Protein AF-A0A626U446-F1 (afdb_monomer_lite)

Organism: NCBI:txid46626

InterPro domains:
  IPR001829 Pili assembly chaperone, bacterial [PR00969] (116-125)
  IPR001829 Pili assembly chaperone, bacterial [PR00969] (162-183)
  IPR001829 Pili assembly chaperone, bacterial [PR00969] (190-207)
  IPR001829 Pili assembly chaperone, bacterial [PR00969] (212-227)
  IPR001829 Pili assembly chaperone, bacterial [PR00969] (248-260)
  IPR004356 Adhesin operon regulatory protein [PF03333] (14-60)
  IPR008962 PapD-like superfamily [SSF49354] (110-230)
  IPR013783 Immunoglobulin-like fold [G3DSA:2.60.40.10] (117-228)
  IPR013783 Immunoglobulin-like fold [G3DSA:2.60.40.10] (232-260)
  IPR016147 Pili assembly chaperone, N-terminal [PF00345] (116-230)
  IPR018046 Pili assembly chaperone, conserved site [PS00635] (189-206)
  IPR050643 Periplasmic Pilus Chaperone [PTHR30251] (91-259)
  IPR053721 Fimbrial Adhesin Regulatory Protein [G3DSA:1.10.10.2690] (3-98)

Foldseek 3Di:
DDDDDDDDDDDDDDDPDDAAFQQDAPVRLVVVVVPDPDDDPVVSVQVCCGRNVVDDSVPPPVVVVVVVVVVVVVVVVVVVVVVVVVVVVCVVDPVSVVVVVVVVVVVPPDDPPDQKDKPDQAAEDEQVDQKDKTKIWGQAQQWKKKKAKAKAADPDPDRPGQKGKPPRIGIAGHRGMDMIIIGGPDDPDDQQAKGKIWIKMKIHTDDDDDDDDDDIDIRIGIYMYHHNVRVPPPPPLVVVWDWDQDPVRDIDTHSPGRYD

pLDDT: mean 78.88, std 18.91, range [25.91, 97.94]

Radius of gyration: 47.3 Å; chains: 1; bounding box: 118×61×112 Å

Sequence (260 aa):
MKLNKKSFSGVRIVRAGELEPGAVSEEQFWLLVDISPIHSEKIILALKDYFVSGYLRRNCRRRRNYRKLRANKHNRTMMTMKQTQKMRSFFRNRVTKALGMTLALMMASQSVLASLAADQTRYIFRGDKDALTITVTNNDKERTFGGQAWVDNIVEKDTRPTFVVTPSFFKVKPQGQQTLRIIMASDHLPKDKESVYWLNLQDIPPALKGSGIAIALRTKLKLFYRPEALLKDRKGAEEGISLQVRPDGRTMLVNTTPYT

Secondary structure (DSSP, 8-state):
---------------TT-PPTT-S-HHHHHHHHHHSS---HHHHHHHHHHHTT---TTSGGGTHHHHHHHHHHHHHHHHHHHHHHHHHHHTT-HHHHHHHHHHHHHHT-PPP--SEEES-SEEEEETT-SEEEEEEEE--SS--EEEEEEEE-SS----S-SEEEESSEEEE-TT-EEEEEEEE------SSS-EEEEEEEEEEPPPPSSS------EEEEEEEEE-GGGSSS-TTGGGG-EEEE-TTS-EEEE--SS--

Structure (mmCIF, N/CA/C/O backbone):
data_AF-A0A626U446-F1
#
_entry.id   AF-A0A626U446-F1
#
loop_
_atom_site.group_PDB
_atom_site.id
_atom_site.type_symbol
_atom_site.label_atom_id
_atom_site.label_alt_id
_atom_site.label_comp_id
_atom_site.label_asym_id
_atom_site.label_entity_id
_atom_site.label_seq_id
_atom_site.pdbx_PDB_ins_code
_atom_site.Cartn_x
_atom_site.Cartn_y
_atom_site.Cartn_z
_atom_site.occupancy
_atom_site.B_iso_or_equiv
_atom_site.auth_seq_id
_atom_site.auth_comp_id
_atom_site.auth_asym_id
_atom_site.auth_atom_id
_atom_site.pdbx_PDB_model_num
ATOM 1 N N . MET A 1 1 ? 97.002 46.132 85.547 1.00 29.45 1 MET A N 1
ATOM 2 C CA . MET A 1 1 ? 96.009 47.102 85.036 1.00 29.45 1 MET A CA 1
ATOM 3 C C . MET A 1 1 ? 95.573 46.638 83.660 1.00 29.45 1 MET A C 1
ATOM 5 O O . MET A 1 1 ? 96.460 46.354 82.881 1.00 29.45 1 MET A O 1
ATOM 9 N N . LYS A 1 2 ? 94.259 46.515 83.433 1.00 43.34 2 LYS A N 1
ATOM 10 C CA . LYS A 1 2 ? 93.534 46.546 82.145 1.00 43.34 2 LYS A CA 1
ATOM 11 C C . LYS A 1 2 ? 94.146 45.888 80.885 1.00 43.34 2 LYS A C 1
ATOM 13 O O . LYS A 1 2 ? 95.273 46.132 80.495 1.00 43.34 2 LYS A O 1
ATOM 18 N N . LEU A 1 3 ? 93.227 45.260 80.149 1.00 31.31 3 LEU A N 1
ATOM 19 C CA . LEU A 1 3 ? 93.282 44.843 78.744 1.00 31.31 3 LEU A CA 1
ATOM 20 C C . LEU A 1 3 ? 94.057 43.566 78.368 1.00 31.31 3 LEU A C 1
ATOM 22 O O . LEU A 1 3 ? 95.221 43.364 78.684 1.00 31.31 3 LEU A O 1
ATOM 26 N N . ASN A 1 4 ? 93.338 42.834 77.508 1.00 32.88 4 ASN A N 1
ATOM 27 C CA . ASN A 1 4 ? 93.758 41.965 76.414 1.00 32.88 4 ASN A CA 1
ATOM 28 C C . ASN A 1 4 ? 94.169 40.521 76.737 1.00 32.88 4 ASN A C 1
ATOM 30 O O . ASN A 1 4 ? 95.161 40.274 77.411 1.00 32.88 4 ASN A O 1
ATOM 34 N N . LYS A 1 5 ? 93.436 39.580 76.127 1.00 33.47 5 LYS A N 1
ATOM 35 C CA . LYS A 1 5 ? 93.986 38.407 75.431 1.00 33.47 5 LYS A CA 1
ATOM 36 C C . LYS A 1 5 ? 92.907 37.803 74.522 1.00 33.47 5 LYS A C 1
ATOM 38 O O . LYS A 1 5 ? 92.003 37.109 74.974 1.00 33.47 5 LYS A O 1
ATOM 43 N N . LYS A 1 6 ? 93.028 38.066 73.218 1.00 39.44 6 LYS A N 1
ATOM 44 C CA . LYS A 1 6 ? 92.612 37.117 72.176 1.00 39.44 6 LYS A CA 1
ATOM 45 C C . LYS A 1 6 ? 93.283 35.770 72.469 1.00 39.44 6 LYS A C 1
ATOM 47 O O . LYS A 1 6 ? 94.501 35.757 72.602 1.00 39.44 6 LYS A O 1
ATOM 52 N N . SER A 1 7 ? 92.525 34.678 72.528 1.00 29.98 7 SER A N 1
ATOM 53 C CA . SER A 1 7 ? 92.883 33.375 71.943 1.00 29.98 7 SER A CA 1
ATOM 54 C C . SER A 1 7 ? 91.838 32.328 72.328 1.00 29.98 7 SER A C 1
ATOM 56 O O . SER A 1 7 ? 91.611 32.087 73.506 1.00 29.98 7 SER A O 1
ATOM 58 N N . PHE A 1 8 ? 91.227 31.771 71.285 1.00 31.80 8 PHE A N 1
ATOM 59 C CA . PHE A 1 8 ? 90.765 30.398 71.110 1.00 31.80 8 PHE A CA 1
ATOM 60 C C . PHE A 1 8 ? 90.028 29.631 72.219 1.00 31.80 8 PHE A C 1
ATOM 62 O O . PHE A 1 8 ? 90.445 29.502 73.362 1.00 31.80 8 PHE A O 1
ATOM 69 N N . SER A 1 9 ? 89.025 28.911 71.707 1.00 28.64 9 SER A N 1
ATOM 70 C CA . SER A 1 9 ? 88.744 27.507 72.016 1.00 28.64 9 SER A CA 1
ATOM 71 C C . SER A 1 9 ? 88.218 27.190 73.408 1.00 28.64 9 SER A C 1
ATOM 73 O O . SER A 1 9 ? 88.953 27.157 74.388 1.00 28.64 9 SER A O 1
ATOM 75 N N . GLY A 1 10 ? 86.946 26.807 73.465 1.00 25.91 10 GLY A N 1
ATOM 76 C CA . GLY A 1 10 ? 86.454 26.077 74.624 1.00 25.91 10 GLY A CA 1
ATOM 77 C C . GLY A 1 10 ? 84.948 25.950 74.672 1.00 25.91 10 GLY A C 1
ATOM 78 O O . GLY A 1 10 ? 84.299 26.622 75.464 1.00 25.91 10 GLY A O 1
ATOM 79 N N . VAL A 1 11 ? 84.422 25.088 73.802 1.00 34.44 11 VAL A N 1
ATOM 80 C CA . VAL A 1 11 ? 83.303 24.169 74.063 1.00 34.44 11 VAL A CA 1
ATOM 81 C C . VAL A 1 11 ? 82.714 24.289 75.478 1.00 34.44 11 VAL A C 1
ATOM 83 O O . VAL A 1 11 ? 83.402 24.029 76.464 1.00 34.44 11 VAL A O 1
ATOM 86 N N . ARG A 1 12 ? 81.413 24.582 75.589 1.00 34.25 12 ARG A N 1
ATOM 87 C CA . ARG A 1 12 ? 80.656 24.352 76.829 1.00 34.25 12 ARG A CA 1
ATOM 88 C C . ARG A 1 12 ? 79.481 23.411 76.589 1.00 34.25 12 ARG A C 1
ATOM 90 O O . ARG A 1 12 ? 78.377 23.824 76.274 1.00 34.25 12 ARG A O 1
ATOM 97 N N . ILE A 1 13 ? 79.834 22.130 76.699 1.00 37.62 13 ILE A N 1
ATOM 98 C CA . ILE A 1 13 ? 79.155 21.036 77.408 1.00 37.62 13 ILE A CA 1
ATOM 99 C C . ILE A 1 13 ? 77.642 21.229 77.587 1.00 37.62 13 ILE A C 1
ATOM 101 O O . ILE A 1 13 ? 77.199 21.844 78.556 1.00 37.62 13 ILE A O 1
ATOM 105 N N . VAL A 1 14 ? 76.851 20.604 76.714 1.00 35.91 14 VAL A N 1
ATOM 106 C CA . VAL A 1 14 ? 75.470 20.249 77.055 1.00 35.91 14 VAL A CA 1
ATOM 107 C C . VAL A 1 14 ? 75.534 18.944 77.843 1.00 35.91 14 VAL A C 1
ATOM 109 O O . VAL A 1 14 ? 76.121 17.962 77.385 1.00 35.91 14 VAL A O 1
ATOM 112 N N . ARG A 1 15 ? 74.977 18.946 79.060 1.00 41.00 15 ARG A N 1
ATOM 113 C CA . ARG A 1 15 ? 74.765 17.725 79.845 1.00 41.00 15 ARG A CA 1
ATOM 114 C C . ARG A 1 15 ? 73.944 16.758 78.995 1.00 41.00 15 ARG A C 1
ATOM 116 O O . ARG A 1 15 ? 72.867 17.120 78.533 1.00 41.00 15 ARG A O 1
ATOM 123 N N . ALA A 1 16 ? 74.449 15.547 78.782 1.00 36.59 16 ALA A N 1
ATOM 124 C CA . ALA A 1 16 ? 73.712 14.508 78.076 1.00 36.59 16 ALA A CA 1
ATOM 125 C C . ALA A 1 16 ? 72.385 14.241 78.809 1.00 36.59 16 ALA A C 1
ATOM 127 O O . ALA A 1 16 ? 72.394 13.675 79.901 1.00 36.5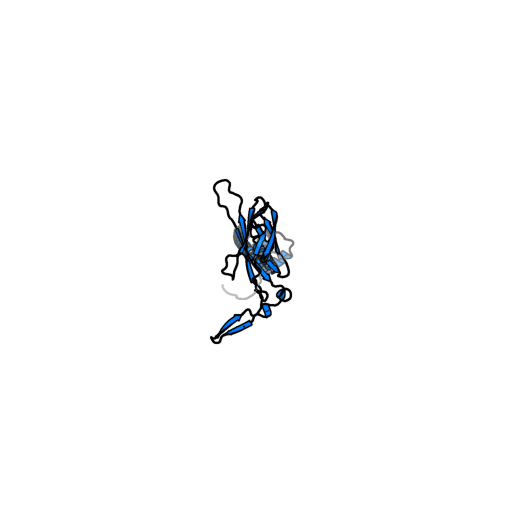9 16 ALA A O 1
ATOM 128 N N . GLY A 1 17 ? 71.263 14.699 78.241 1.00 53.47 17 GLY A N 1
ATOM 129 C CA . GLY A 1 17 ? 69.932 14.390 78.769 1.00 53.47 17 GLY A CA 1
ATOM 130 C C . GLY A 1 17 ? 68.792 15.372 78.471 1.00 53.47 17 GLY A C 1
ATOM 131 O O . GLY A 1 17 ? 67.647 14.935 78.510 1.00 53.47 17 GLY A O 1
ATOM 132 N N . GLU A 1 18 ? 69.039 16.646 78.143 1.00 54.06 18 GLU A N 1
ATOM 133 C CA . GLU A 1 18 ? 67.955 17.624 77.897 1.00 54.06 18 GLU A CA 1
ATOM 134 C C . GLU A 1 18 ? 67.978 18.168 76.455 1.00 54.06 18 GLU A C 1
ATOM 136 O O . GLU A 1 18 ? 68.995 18.672 75.982 1.00 54.06 18 GLU A O 1
ATOM 141 N N . LEU A 1 19 ? 66.855 18.023 75.736 1.00 61.19 19 LEU A N 1
ATOM 142 C CA . LEU A 1 19 ? 66.667 18.489 74.354 1.00 61.19 19 LEU A CA 1
ATOM 143 C C . LEU A 1 19 ? 66.036 19.892 74.336 1.00 61.19 19 LEU A C 1
ATOM 145 O O . LEU A 1 19 ? 64.940 20.087 74.866 1.00 61.19 19 LEU A O 1
ATOM 149 N N . GLU A 1 20 ? 66.697 20.844 73.677 1.00 66.69 20 GLU A N 1
ATOM 150 C CA . GLU A 1 20 ? 66.251 22.240 73.562 1.00 66.69 20 GLU A CA 1
ATOM 151 C C . GLU A 1 20 ? 65.095 22.429 72.548 1.00 66.69 20 GLU A C 1
ATOM 153 O O . GLU A 1 20 ? 65.006 21.696 71.553 1.00 66.69 20 GLU A O 1
ATOM 158 N N . PRO A 1 21 ? 64.199 23.420 72.745 1.00 69.56 21 PRO A N 1
ATOM 159 C CA . PRO A 1 21 ? 63.129 23.724 71.795 1.00 69.56 21 PRO A CA 1
ATOM 160 C C . PRO A 1 21 ? 63.682 24.120 70.418 1.00 69.56 21 PRO A C 1
ATOM 162 O O . PRO A 1 21 ? 64.566 24.965 70.314 1.00 69.56 21 PRO A O 1
ATOM 165 N N . GLY A 1 22 ? 63.118 23.563 69.344 1.00 71.25 22 GLY A N 1
ATOM 166 C CA . GLY A 1 22 ? 63.494 23.902 67.962 1.00 71.25 22 GLY A CA 1
ATOM 167 C C . GLY A 1 22 ? 64.821 23.305 67.480 1.00 71.25 22 GLY A C 1
ATOM 168 O O . GLY A 1 22 ? 65.274 23.645 66.391 1.00 71.25 22 GLY A O 1
ATOM 169 N N . ALA A 1 23 ? 65.452 22.432 68.268 1.00 73.81 23 ALA A N 1
ATOM 170 C CA . ALA A 1 23 ? 66.743 21.833 67.934 1.00 73.81 23 ALA A CA 1
ATOM 171 C C . ALA A 1 23 ? 66.654 20.643 66.956 1.00 73.81 23 ALA A C 1
ATOM 173 O O . ALA A 1 23 ? 67.688 20.153 66.503 1.00 73.81 23 ALA A O 1
ATOM 174 N N . VAL A 1 24 ? 65.449 20.156 66.632 1.00 77.44 24 VAL A N 1
ATOM 175 C CA . VAL A 1 24 ? 65.246 18.959 65.798 1.00 77.44 24 VAL A CA 1
ATOM 176 C C . VAL A 1 24 ? 64.695 19.351 64.427 1.00 77.44 24 VAL A C 1
ATOM 178 O O . VAL A 1 24 ? 63.714 20.084 64.333 1.00 77.44 24 VAL A O 1
ATOM 181 N N . SER A 1 25 ? 65.290 18.839 63.347 1.00 78.75 25 SER A N 1
ATOM 182 C CA . SER A 1 25 ? 64.769 19.058 61.989 1.00 78.75 25 SER A CA 1
ATOM 183 C C . SER A 1 25 ? 63.435 18.328 61.757 1.00 78.75 25 SER A C 1
ATOM 185 O O . SER A 1 25 ? 63.137 17.322 62.403 1.00 78.75 25 SER A O 1
ATOM 187 N N . GLU A 1 26 ? 62.611 18.820 60.825 1.00 74.69 26 GLU A N 1
ATOM 188 C CA . GLU A 1 26 ? 61.271 18.259 60.587 1.00 74.69 26 GLU A CA 1
ATOM 189 C C . GLU A 1 26 ? 61.310 16.781 60.166 1.00 74.69 26 GLU A C 1
ATOM 191 O O . GLU A 1 26 ? 60.481 15.994 60.621 1.00 74.69 26 GLU A O 1
ATOM 196 N N . GLU A 1 27 ? 62.291 16.391 59.354 1.00 78.56 27 GLU A N 1
ATOM 197 C CA . GLU A 1 27 ? 62.454 15.014 58.877 1.00 78.56 27 GLU A CA 1
ATOM 198 C C . GLU A 1 27 ? 62.888 14.065 60.000 1.00 78.56 27 GLU A C 1
ATOM 200 O O . GLU A 1 27 ? 62.302 12.997 60.177 1.00 78.56 27 GLU A O 1
ATOM 205 N N . GLN A 1 28 ? 63.858 14.484 60.822 1.00 78.94 28 GLN A N 1
ATOM 206 C CA . GLN A 1 28 ? 64.309 13.701 61.977 1.00 78.94 28 GLN A CA 1
ATOM 207 C C . GLN A 1 28 ? 63.196 13.516 63.010 1.00 78.94 28 GLN A C 1
ATOM 209 O O . GLN A 1 28 ? 63.083 12.451 63.613 1.00 78.94 28 GLN A O 1
ATOM 214 N N . PHE A 1 29 ? 62.351 14.531 63.201 1.00 85.00 29 PHE A N 1
ATOM 215 C CA . PHE A 1 29 ? 61.211 14.430 64.104 1.00 85.00 29 PHE A CA 1
ATOM 216 C C . PHE A 1 29 ? 60.208 13.365 63.647 1.00 85.00 29 PHE A C 1
ATOM 218 O O . PHE A 1 29 ? 59.747 12.579 64.472 1.00 85.00 29 PHE A O 1
ATOM 225 N N . TRP A 1 30 ? 59.875 13.312 62.354 1.00 80.69 30 TRP A N 1
ATOM 226 C CA . TRP A 1 30 ? 58.931 12.312 61.850 1.00 80.69 30 TRP A CA 1
ATOM 227 C C . TRP A 1 30 ? 59.493 10.894 61.909 1.00 80.69 30 TRP A C 1
ATOM 229 O O . TRP A 1 30 ? 58.781 10.001 62.355 1.00 80.69 30 TRP A O 1
ATOM 239 N N . LEU A 1 31 ? 60.779 10.707 61.597 1.00 82.00 31 LEU A N 1
ATOM 240 C CA . LEU A 1 31 ? 61.445 9.414 61.788 1.00 82.00 31 LEU A CA 1
ATOM 241 C C . LEU A 1 31 ? 61.371 8.941 63.246 1.00 82.00 31 LEU A C 1
ATOM 243 O O . LEU A 1 31 ? 61.076 7.777 63.498 1.00 82.00 31 LEU A O 1
ATOM 247 N N . LEU A 1 32 ? 61.596 9.844 64.208 1.00 79.06 32 LEU A N 1
ATOM 248 C CA . LEU A 1 32 ? 61.473 9.532 65.635 1.00 79.06 32 LEU A CA 1
ATOM 249 C C . LEU A 1 32 ? 60.038 9.184 66.038 1.00 79.06 32 LEU A C 1
ATOM 251 O O . LEU A 1 32 ? 59.841 8.284 66.849 1.00 79.06 32 LEU A O 1
ATOM 255 N N . VAL A 1 33 ? 59.039 9.884 65.496 1.00 83.38 33 VAL A N 1
ATOM 256 C CA . VAL A 1 33 ? 57.626 9.592 65.772 1.00 83.38 33 VAL A CA 1
ATOM 257 C C . VAL A 1 33 ? 57.250 8.211 65.253 1.00 83.38 33 VAL A C 1
ATOM 259 O O . VAL A 1 33 ? 56.636 7.460 66.007 1.00 83.38 33 VAL A O 1
ATOM 262 N N . ASP A 1 34 ? 57.664 7.867 64.034 1.00 80.19 34 ASP A N 1
ATOM 263 C CA . ASP A 1 34 ? 57.320 6.602 63.377 1.00 80.19 34 ASP A CA 1
ATOM 264 C C . ASP A 1 34 ? 57.883 5.379 64.112 1.00 80.19 34 ASP A C 1
ATOM 266 O O . ASP A 1 34 ? 57.238 4.332 64.152 1.00 80.19 34 ASP A O 1
ATOM 270 N N . ILE A 1 35 ? 59.061 5.508 64.734 1.00 80.81 35 ILE A N 1
ATOM 271 C CA . ILE A 1 35 ? 59.653 4.436 65.552 1.00 80.81 35 ILE A CA 1
ATOM 272 C C . ILE A 1 35 ? 59.208 4.482 67.022 1.00 80.81 35 ILE A C 1
ATOM 274 O O . ILE A 1 35 ? 59.478 3.547 67.776 1.00 80.81 35 ILE A O 1
ATOM 278 N N . SER A 1 36 ? 58.547 5.560 67.459 1.00 75.06 36 SER A N 1
ATOM 279 C CA . SER A 1 36 ? 58.058 5.690 68.832 1.00 75.06 36 SER A CA 1
ATOM 280 C C . SER A 1 36 ? 56.690 5.019 69.009 1.00 75.06 36 SER A C 1
ATOM 282 O O . SER A 1 36 ? 55.845 5.079 68.120 1.00 75.06 36 SER A O 1
ATOM 284 N N . PRO A 1 37 ? 56.374 4.480 70.198 1.00 71.12 37 PRO A N 1
ATOM 285 C CA . PRO A 1 37 ? 55.051 3.921 70.483 1.00 71.12 37 PRO A CA 1
ATOM 286 C C . PRO A 1 37 ? 53.962 4.997 70.720 1.00 71.12 37 PRO A C 1
ATOM 288 O O . PRO A 1 37 ? 52.900 4.704 71.279 1.00 71.12 37 PRO A O 1
ATOM 291 N N . ILE A 1 38 ? 54.193 6.261 70.339 1.00 77.69 38 ILE A N 1
ATOM 292 C CA . ILE A 1 38 ? 53.246 7.366 70.541 1.00 77.69 38 ILE A CA 1
ATOM 293 C C . ILE A 1 38 ? 52.325 7.478 69.323 1.00 77.69 38 ILE A C 1
ATOM 295 O O . ILE A 1 38 ? 52.746 7.895 68.256 1.00 77.69 38 ILE A O 1
ATOM 299 N N . HIS A 1 39 ? 51.028 7.217 69.507 1.00 72.38 39 HIS A N 1
ATOM 300 C CA . HIS A 1 39 ? 50.051 7.204 68.403 1.00 72.38 39 HIS A CA 1
ATOM 301 C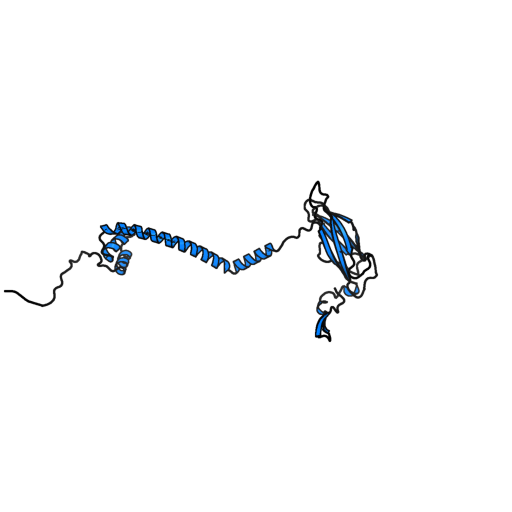 C . HIS A 1 39 ? 49.070 8.389 68.425 1.00 72.38 39 HIS A C 1
ATOM 303 O O . HIS A 1 39 ? 48.239 8.559 67.533 1.00 72.38 39 HIS A O 1
ATOM 309 N N . SER A 1 40 ? 49.117 9.226 69.465 1.00 79.75 40 SER A N 1
ATOM 310 C CA . SER A 1 40 ? 48.172 10.335 69.604 1.00 79.75 40 SER A CA 1
ATOM 311 C C . SER A 1 40 ? 48.583 11.512 68.732 1.00 79.75 40 SER A C 1
ATOM 313 O O . SER A 1 40 ? 49.496 12.265 69.074 1.00 79.75 40 SER A O 1
ATOM 315 N N . GLU A 1 41 ? 47.830 11.747 67.659 1.00 69.31 41 GLU A N 1
ATOM 316 C CA . GLU A 1 41 ? 48.047 12.862 66.729 1.00 69.31 41 GLU A CA 1
ATOM 317 C C . GLU A 1 41 ? 48.111 14.218 67.455 1.00 69.31 41 GLU A C 1
ATOM 319 O O . GLU A 1 41 ? 48.876 15.118 67.098 1.00 69.31 41 GLU A O 1
ATOM 324 N N . LYS A 1 42 ? 47.347 14.374 68.548 1.00 75.19 42 LYS A N 1
ATOM 325 C CA . LYS A 1 42 ? 47.368 15.615 69.327 1.00 75.19 42 LYS A CA 1
ATOM 326 C C . LYS A 1 42 ? 48.674 15.831 70.079 1.00 75.19 42 LYS A C 1
ATOM 328 O O . LYS A 1 42 ? 49.042 16.994 70.248 1.00 75.19 42 LYS A O 1
ATOM 333 N N . ILE A 1 43 ? 49.297 14.753 70.550 1.00 74.75 43 ILE A N 1
ATOM 334 C CA . ILE A 1 43 ? 50.571 14.772 71.271 1.00 74.75 43 ILE A CA 1
ATOM 335 C C . ILE A 1 43 ? 51.705 14.941 70.265 1.00 74.75 43 ILE A C 1
ATOM 337 O O . ILE A 1 43 ? 52.504 15.853 70.433 1.00 74.75 43 ILE A O 1
ATOM 341 N N . ILE A 1 44 ? 51.697 14.171 69.175 1.00 79.81 44 ILE A N 1
ATOM 342 C CA . ILE A 1 44 ? 52.685 14.253 68.091 1.00 79.81 44 ILE A CA 1
ATOM 343 C C . ILE A 1 44 ? 52.797 15.687 67.565 1.00 79.81 44 ILE A C 1
ATOM 345 O O . ILE A 1 44 ? 53.883 16.255 67.523 1.00 79.81 44 ILE A O 1
ATOM 349 N N . LEU A 1 45 ? 51.670 16.332 67.252 1.00 76.12 45 LEU A N 1
ATOM 350 C CA . LEU A 1 45 ? 51.683 17.713 66.764 1.00 76.12 45 LEU A CA 1
ATOM 351 C C . LEU A 1 45 ? 52.176 18.719 67.816 1.00 76.12 45 LEU A C 1
ATOM 353 O O . LEU A 1 45 ? 52.815 19.700 67.458 1.00 76.12 45 LEU A O 1
ATOM 357 N N . ALA A 1 46 ? 51.906 18.486 69.104 1.00 75.31 46 ALA A N 1
ATOM 358 C CA . ALA A 1 46 ? 52.393 19.362 70.169 1.00 75.31 46 ALA A CA 1
ATOM 359 C C . ALA A 1 46 ? 53.906 19.208 70.397 1.00 75.31 46 ALA A C 1
ATOM 361 O O . ALA A 1 46 ? 54.584 20.199 70.654 1.00 75.31 46 ALA A O 1
ATOM 362 N N . LEU A 1 47 ? 54.429 17.984 70.280 1.00 79.38 47 LEU A N 1
ATOM 363 C CA . LEU A 1 47 ? 55.866 17.716 70.324 1.00 79.38 47 LEU A CA 1
ATOM 364 C C . LEU A 1 47 ? 56.564 18.302 69.096 1.00 79.38 47 LEU A C 1
ATOM 366 O O . LEU A 1 47 ? 57.622 18.899 69.244 1.00 79.38 47 LEU A O 1
ATOM 370 N N . LYS A 1 48 ? 55.941 18.228 67.913 1.00 81.06 48 LYS A N 1
ATOM 371 C CA . LYS A 1 48 ? 56.452 18.870 66.697 1.00 81.06 48 LYS A CA 1
ATOM 372 C C . LYS A 1 48 ? 56.565 20.382 66.866 1.00 81.06 48 LYS A C 1
ATOM 374 O O . LYS A 1 48 ? 57.601 20.970 66.563 1.00 81.06 48 LYS A O 1
ATOM 379 N N . ASP A 1 49 ? 55.505 21.011 67.369 1.00 78.50 49 ASP A N 1
ATOM 380 C CA . ASP A 1 49 ? 55.485 22.458 67.585 1.00 78.50 49 ASP A CA 1
ATOM 381 C C . ASP A 1 49 ? 56.582 22.897 68.583 1.00 78.50 49 ASP A C 1
ATOM 383 O O . ASP A 1 49 ? 57.138 23.986 68.436 1.00 78.50 49 ASP A O 1
ATOM 387 N N . TYR A 1 50 ? 56.941 22.042 69.549 1.00 78.44 50 TYR A N 1
ATOM 388 C CA . TYR A 1 50 ? 57.989 22.312 70.539 1.00 78.44 50 TYR A CA 1
ATOM 389 C C . TYR A 1 50 ? 59.408 22.006 70.028 1.00 78.44 50 TYR A C 1
ATOM 391 O O . TYR A 1 50 ? 60.269 22.882 70.038 1.00 78.44 50 TYR A O 1
ATOM 399 N N . PHE A 1 51 ? 59.661 20.785 69.552 1.00 78.38 51 PHE A N 1
ATOM 400 C CA . PHE A 1 51 ? 61.001 20.316 69.181 1.00 78.38 51 PHE A CA 1
ATOM 401 C C . PHE A 1 51 ? 61.461 20.772 67.799 1.00 78.38 51 PHE A C 1
ATOM 403 O O . PHE A 1 51 ? 62.656 20.965 67.614 1.00 78.38 51 PHE A O 1
ATOM 410 N N . VAL A 1 52 ? 60.537 20.971 66.854 1.00 78.19 52 VAL A N 1
ATOM 411 C CA . VAL A 1 52 ? 60.871 21.416 65.490 1.00 78.19 52 VAL A CA 1
ATOM 412 C C . VAL A 1 52 ? 60.631 22.907 65.334 1.00 78.19 52 VAL A C 1
ATOM 414 O O . VAL A 1 52 ? 61.484 23.636 64.848 1.00 78.19 52 VAL A O 1
ATOM 417 N N . SER A 1 53 ? 59.460 23.390 65.755 1.00 73.81 53 SER A N 1
ATOM 418 C CA . SER A 1 53 ? 59.106 24.803 65.562 1.00 73.81 53 SER A CA 1
ATOM 419 C C . SER A 1 53 ? 59.540 25.722 66.714 1.00 73.81 53 SER A C 1
ATOM 421 O O . SER A 1 53 ? 59.363 26.932 66.605 1.00 73.81 53 SER A O 1
ATOM 423 N N . GLY A 1 54 ? 60.095 25.180 67.806 1.00 70.62 54 GLY A N 1
ATOM 424 C CA . GLY A 1 54 ? 60.655 25.955 68.923 1.00 70.62 54 GLY A CA 1
ATOM 425 C C . GLY A 1 54 ? 59.632 26.693 69.793 1.00 70.62 54 GLY A C 1
ATOM 426 O O . GLY A 1 54 ? 60.004 27.528 70.617 1.00 70.62 54 GLY A O 1
ATOM 427 N N . TYR A 1 55 ? 58.333 26.424 69.636 1.00 72.31 55 TYR A N 1
ATOM 428 C CA . TYR A 1 55 ? 57.288 27.164 70.340 1.00 72.31 55 TYR A CA 1
ATOM 429 C C . TYR A 1 55 ? 56.892 26.494 71.657 1.00 72.31 55 TYR A C 1
ATOM 431 O O . TYR A 1 55 ? 56.479 25.336 71.700 1.00 72.31 55 TYR A O 1
ATOM 439 N N . LEU A 1 56 ? 56.898 27.265 72.749 1.00 64.12 56 LEU A N 1
ATOM 440 C CA . LEU A 1 56 ? 56.392 26.795 74.036 1.00 64.12 56 LEU A CA 1
ATOM 441 C C . LEU A 1 56 ? 54.877 26.531 74.004 1.00 64.12 56 LEU A C 1
ATOM 443 O O . LEU A 1 56 ? 54.083 27.249 73.384 1.00 64.12 56 LEU A O 1
ATOM 447 N N . ARG A 1 57 ? 54.468 25.517 74.775 1.00 58.09 57 ARG A N 1
ATOM 448 C CA . ARG A 1 57 ? 53.121 24.914 74.829 1.00 58.09 57 ARG A CA 1
ATOM 449 C C . ARG A 1 57 ? 51.960 25.913 75.006 1.00 58.09 57 ARG A C 1
ATOM 451 O O . ARG A 1 57 ? 50.828 25.603 74.638 1.00 58.09 57 ARG A O 1
ATOM 458 N N . ARG A 1 58 ? 52.221 27.127 75.512 1.00 58.09 58 ARG A N 1
ATOM 459 C CA . ARG A 1 58 ? 51.222 28.200 75.691 1.00 58.09 58 ARG A CA 1
ATOM 460 C C . ARG A 1 58 ? 50.690 28.791 74.369 1.00 58.09 58 ARG A C 1
ATOM 462 O O . ARG A 1 58 ? 49.539 29.217 74.342 1.00 58.09 58 ARG A O 1
ATOM 469 N N . ASN A 1 59 ? 51.440 28.736 73.260 1.00 59.41 59 ASN A N 1
ATOM 470 C CA . ASN A 1 59 ? 51.059 29.400 71.997 1.00 59.41 59 ASN A CA 1
ATOM 471 C C . ASN A 1 59 ? 50.367 28.492 70.952 1.00 59.41 59 ASN A C 1
ATOM 473 O O . ASN A 1 59 ? 49.761 28.987 70.000 1.00 59.41 59 ASN A O 1
ATOM 477 N N . CYS A 1 60 ? 50.354 27.168 71.144 1.00 57.94 60 CYS A N 1
ATOM 478 C CA . CYS A 1 60 ? 49.832 26.198 70.162 1.00 57.94 60 CYS A CA 1
ATOM 479 C C . CYS A 1 60 ? 48.294 26.233 69.997 1.00 57.94 60 CYS A C 1
ATOM 481 O O . CYS A 1 60 ? 47.744 25.889 68.946 1.00 57.94 60 CYS A O 1
ATOM 483 N N . ARG A 1 61 ? 47.559 26.677 71.028 1.00 56.03 61 ARG A N 1
ATOM 484 C CA . ARG A 1 61 ? 46.085 26.590 71.077 1.00 56.03 61 ARG A CA 1
ATOM 485 C C . ARG A 1 61 ? 45.386 27.517 70.068 1.00 56.03 61 ARG A C 1
ATOM 487 O O . ARG A 1 61 ? 44.312 27.171 69.584 1.00 56.03 61 ARG A O 1
ATOM 494 N N . ARG A 1 62 ? 46.004 28.645 69.684 1.00 54.09 62 ARG A N 1
ATOM 495 C CA . ARG A 1 62 ? 45.436 29.615 68.721 1.00 54.09 62 ARG A CA 1
ATOM 496 C C . ARG A 1 62 ? 45.546 29.175 67.252 1.00 54.09 62 ARG A C 1
ATOM 498 O O . ARG A 1 62 ? 44.714 29.569 66.439 1.00 54.09 62 ARG A O 1
ATOM 505 N N . ARG A 1 63 ? 46.504 28.310 66.895 1.00 54.56 63 ARG A N 1
ATOM 506 C CA . ARG A 1 63 ? 46.759 27.923 65.491 1.00 54.56 63 ARG A CA 1
ATOM 507 C C . ARG A 1 63 ? 45.880 26.766 64.993 1.00 54.56 63 ARG A C 1
ATOM 509 O O . ARG A 1 63 ? 45.577 26.692 63.802 1.00 54.56 63 ARG A O 1
ATOM 516 N N . ARG A 1 64 ? 45.378 25.911 65.897 1.00 55.34 64 ARG A N 1
ATOM 517 C CA . ARG A 1 64 ? 44.455 24.803 65.559 1.00 55.34 64 ARG A CA 1
ATOM 518 C C . ARG A 1 64 ? 43.156 25.271 64.884 1.00 55.34 64 ARG A C 1
ATOM 520 O O . ARG A 1 64 ? 42.629 24.549 64.041 1.00 55.34 64 ARG A O 1
ATOM 527 N N . ASN A 1 65 ? 42.679 26.482 65.184 1.00 52.94 65 ASN A N 1
ATOM 528 C CA . ASN A 1 65 ? 41.460 27.035 64.580 1.00 52.94 65 ASN A CA 1
ATOM 529 C C . ASN A 1 65 ? 41.648 27.491 63.120 1.00 52.94 65 ASN A C 1
ATOM 531 O O . ASN A 1 65 ? 40.732 27.332 62.316 1.00 52.94 65 ASN A O 1
ATOM 535 N N . TYR A 1 66 ? 42.842 27.945 62.725 1.00 50.09 66 TYR A N 1
ATOM 536 C CA . TYR A 1 66 ? 43.113 28.368 61.342 1.00 50.09 66 TYR A CA 1
ATOM 537 C C . TYR A 1 66 ? 43.206 27.193 60.350 1.00 50.09 66 TYR A C 1
ATOM 539 O O . TYR A 1 66 ? 42.820 27.329 59.189 1.00 50.09 66 TYR A O 1
ATOM 547 N N . ARG A 1 67 ? 43.644 26.005 60.797 1.00 52.31 67 ARG A N 1
ATOM 548 C CA . ARG A 1 67 ? 43.678 24.793 59.950 1.00 52.31 67 ARG A CA 1
ATOM 549 C C . ARG A 1 67 ? 42.279 24.248 59.615 1.00 52.31 67 ARG A C 1
ATOM 551 O O . ARG A 1 67 ? 42.084 23.767 58.502 1.00 52.31 67 ARG A O 1
ATOM 558 N N . LYS A 1 68 ? 41.287 24.389 60.507 1.00 51.91 68 LYS A N 1
ATOM 559 C CA . LYS A 1 68 ? 39.894 23.957 60.247 1.00 51.91 68 LYS A CA 1
ATOM 560 C C . LYS A 1 68 ? 39.208 24.761 59.133 1.00 51.91 68 LYS A C 1
ATOM 562 O O . LYS A 1 68 ? 38.451 24.193 58.352 1.00 51.91 68 LYS A O 1
ATOM 567 N N . LEU A 1 69 ? 39.510 26.055 59.010 1.00 50.66 69 LEU A N 1
ATOM 568 C CA . LEU A 1 69 ? 38.924 26.929 57.982 1.00 50.66 69 LEU A CA 1
ATOM 569 C C . LEU A 1 69 ? 39.445 26.628 56.564 1.00 50.66 69 LEU A C 1
ATOM 571 O O . LEU A 1 69 ? 38.688 26.711 55.598 1.00 50.66 69 LEU A O 1
ATOM 575 N N . ARG A 1 70 ? 40.711 26.208 56.420 1.00 44.34 70 ARG A N 1
ATOM 576 C CA . ARG A 1 70 ? 41.315 25.893 55.110 1.00 44.34 70 ARG A CA 1
ATOM 577 C C . ARG A 1 70 ? 40.837 24.550 54.533 1.00 44.34 70 ARG A C 1
ATOM 579 O O . ARG A 1 70 ? 40.667 24.440 53.321 1.00 44.34 70 ARG A O 1
ATOM 586 N N . ALA A 1 71 ? 40.542 23.567 55.388 1.00 50.47 71 ALA A N 1
ATOM 587 C CA . ALA A 1 71 ? 40.036 22.253 54.976 1.00 50.47 71 ALA A CA 1
ATOM 588 C C . ALA A 1 71 ? 38.628 22.317 54.344 1.00 50.47 71 ALA A C 1
ATOM 590 O O . ALA A 1 71 ? 38.319 21.567 53.419 1.00 50.47 71 ALA A O 1
ATOM 591 N N . ASN A 1 72 ? 37.790 23.265 54.776 1.00 49.25 72 ASN A N 1
ATOM 592 C CA . ASN A 1 72 ? 36.401 23.354 54.317 1.00 49.25 72 ASN A CA 1
ATOM 593 C C . ASN A 1 72 ? 36.264 23.949 52.895 1.00 49.25 72 ASN A C 1
ATOM 595 O O . ASN A 1 72 ? 35.346 23.601 52.152 1.00 49.25 72 ASN A O 1
ATOM 599 N N . LYS A 1 73 ? 37.213 24.796 52.462 1.00 47.31 73 LYS A N 1
ATOM 600 C CA . LYS A 1 73 ? 37.236 25.354 51.094 1.00 47.31 73 LYS A CA 1
ATOM 601 C C . LYS A 1 73 ? 37.725 24.332 50.059 1.00 47.31 73 LYS A C 1
ATOM 603 O O . LYS A 1 73 ? 37.185 24.281 48.960 1.00 47.31 73 LYS A O 1
ATOM 608 N N . HIS A 1 74 ? 38.695 23.490 50.425 1.00 47.78 74 HIS A N 1
ATOM 609 C CA . HIS A 1 74 ? 39.290 22.498 49.521 1.00 47.78 74 HIS A CA 1
ATOM 610 C C . HIS A 1 74 ? 38.353 21.307 49.240 1.00 47.78 74 HIS A C 1
ATOM 612 O O . HIS A 1 74 ? 38.275 20.828 48.107 1.00 47.78 74 HIS A O 1
ATOM 618 N N . ASN A 1 75 ? 37.556 20.897 50.235 1.00 49.47 75 ASN A N 1
ATOM 619 C CA . ASN A 1 75 ? 36.570 19.824 50.071 1.00 49.47 75 ASN A CA 1
ATOM 620 C C . ASN A 1 75 ? 35.405 20.214 49.144 1.00 49.47 75 ASN A C 1
ATOM 622 O O . ASN A 1 75 ? 34.948 19.376 48.368 1.00 49.47 75 ASN A O 1
ATOM 626 N N . ARG A 1 76 ? 34.967 21.485 49.138 1.00 51.31 76 ARG A N 1
ATOM 627 C CA . ARG A 1 76 ? 33.931 21.961 48.198 1.00 51.31 76 ARG A CA 1
ATOM 628 C C . ARG A 1 76 ? 34.418 21.979 46.745 1.00 51.31 76 ARG A C 1
ATOM 630 O O . ARG A 1 76 ? 33.661 21.600 45.859 1.00 51.31 76 ARG A O 1
ATOM 637 N N . THR A 1 77 ? 35.677 22.343 46.495 1.00 49.97 77 THR A N 1
ATOM 638 C CA . THR A 1 77 ? 36.264 22.357 45.141 1.00 49.97 77 THR A CA 1
ATOM 639 C C . THR A 1 77 ? 36.623 20.966 44.612 1.00 49.97 77 THR A C 1
ATOM 641 O O . THR A 1 77 ? 36.485 20.711 43.419 1.00 49.97 77 THR A O 1
ATOM 644 N N . MET A 1 78 ? 37.036 20.029 45.475 1.00 51.09 78 MET A N 1
ATOM 645 C CA . MET A 1 78 ? 37.264 18.642 45.044 1.00 51.09 78 MET A CA 1
ATOM 646 C C . MET A 1 78 ? 35.962 17.902 44.727 1.00 51.09 78 MET A C 1
ATOM 648 O O . MET A 1 78 ? 35.949 17.077 43.815 1.00 51.09 78 MET A O 1
ATOM 652 N N . MET A 1 79 ? 34.869 18.184 45.446 1.00 50.16 79 MET A N 1
ATOM 653 C CA . MET A 1 79 ? 33.568 17.573 45.152 1.00 50.16 79 MET A CA 1
ATOM 65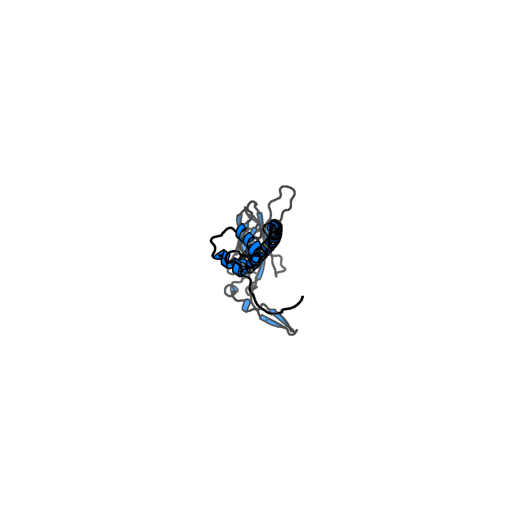4 C C . MET A 1 79 ? 33.040 17.999 43.778 1.00 50.16 79 MET A C 1
ATOM 656 O O . MET A 1 79 ? 32.648 17.136 42.996 1.00 50.16 79 MET A O 1
ATOM 660 N N . THR A 1 80 ? 33.130 19.287 43.427 1.00 52.84 80 THR A N 1
ATOM 661 C CA . THR A 1 80 ? 32.689 19.776 42.109 1.00 52.84 80 THR A CA 1
ATOM 662 C C . THR A 1 80 ? 33.569 19.263 40.963 1.00 52.84 80 THR A C 1
ATOM 664 O O . THR A 1 80 ? 33.045 18.914 39.904 1.00 52.84 80 THR A O 1
ATOM 667 N N . MET A 1 81 ? 34.886 19.124 41.163 1.00 49.91 81 MET A N 1
ATOM 668 C CA . MET A 1 81 ? 35.784 18.549 40.149 1.00 49.91 81 MET A CA 1
ATOM 669 C C . MET A 1 81 ? 35.633 17.030 39.974 1.00 49.91 81 MET A C 1
ATOM 671 O O . MET A 1 81 ? 35.663 16.539 38.847 1.00 49.91 81 MET A O 1
ATOM 675 N N . LYS A 1 82 ? 35.391 16.265 41.048 1.00 53.94 82 LYS A N 1
ATOM 676 C CA . LYS A 1 82 ? 35.096 14.825 40.926 1.00 53.94 82 LYS A CA 1
ATOM 677 C C . LYS A 1 82 ? 33.777 14.577 40.187 1.00 53.94 82 LYS A C 1
ATOM 679 O O . LYS A 1 82 ? 33.690 13.629 39.410 1.00 53.94 82 LYS A O 1
ATOM 684 N N . GLN A 1 83 ? 32.775 15.439 40.370 1.00 51.16 83 GLN A N 1
ATOM 685 C CA . GLN A 1 83 ? 31.489 15.351 39.666 1.00 51.16 83 GLN A CA 1
ATOM 686 C C . GLN A 1 83 ? 31.630 15.629 38.159 1.00 51.16 83 GLN A C 1
ATOM 688 O O . GLN A 1 83 ? 31.098 14.874 37.343 1.00 51.16 83 GLN A O 1
ATOM 693 N N . THR A 1 84 ? 32.412 16.640 37.767 1.00 53.97 84 THR A N 1
ATOM 694 C CA . THR A 1 84 ? 32.657 16.958 36.347 1.00 53.97 84 THR A CA 1
ATOM 695 C C . THR A 1 84 ? 33.565 15.940 35.652 1.00 53.97 84 THR A C 1
ATOM 697 O O . THR A 1 84 ? 33.352 15.620 34.481 1.00 53.97 84 THR A O 1
ATOM 700 N N . GLN A 1 85 ? 34.537 15.360 36.361 1.00 57.56 85 GLN A N 1
ATOM 701 C CA . GLN A 1 85 ? 35.416 14.323 35.815 1.00 57.56 85 GLN A CA 1
ATOM 702 C C . GLN A 1 85 ? 34.678 12.988 35.607 1.00 57.56 85 GLN A C 1
ATOM 704 O O . GLN A 1 85 ? 34.900 12.316 34.598 1.00 57.56 85 GLN A O 1
ATOM 709 N N . LYS A 1 86 ? 33.737 12.648 36.502 1.00 52.53 86 LYS A N 1
ATOM 710 C CA . LYS A 1 86 ? 32.848 11.481 36.366 1.00 52.53 86 LYS A CA 1
ATOM 711 C C . LYS A 1 86 ? 31.858 11.650 35.205 1.00 52.53 86 LYS A C 1
ATOM 713 O O . LYS A 1 86 ? 31.643 10.704 34.459 1.00 52.53 86 LYS A O 1
ATOM 718 N N . MET A 1 87 ? 31.343 12.864 34.984 1.00 55.41 87 MET A N 1
ATOM 719 C CA . MET A 1 87 ? 30.541 13.203 33.796 1.00 55.41 87 MET A CA 1
ATOM 720 C C . MET A 1 87 ? 31.345 13.050 32.495 1.00 55.41 87 MET A C 1
ATOM 722 O O . MET A 1 87 ? 30.877 12.427 31.547 1.00 55.41 87 MET A O 1
ATOM 726 N N . ARG A 1 88 ? 32.589 13.550 32.443 1.00 53.84 88 ARG A N 1
ATOM 727 C CA . ARG A 1 88 ? 33.448 13.439 31.247 1.00 53.84 88 ARG A CA 1
ATOM 728 C C . ARG A 1 88 ? 33.854 11.999 30.912 1.00 53.84 88 ARG A C 1
ATOM 730 O O . ARG A 1 88 ? 33.924 11.665 29.731 1.00 53.84 88 ARG A O 1
ATOM 737 N N . SER A 1 89 ? 34.110 11.138 31.903 1.00 53.62 89 SER A N 1
ATOM 738 C CA . SER A 1 89 ? 34.396 9.716 31.638 1.00 53.62 89 SER A CA 1
ATOM 739 C C . SER A 1 89 ? 33.154 8.955 31.167 1.00 53.62 89 SER A C 1
ATOM 741 O O . SER A 1 89 ? 33.274 8.068 30.322 1.00 53.62 89 SER A O 1
ATOM 743 N N . PHE A 1 90 ? 31.964 9.367 31.619 1.00 54.62 90 PHE A N 1
ATOM 744 C CA . PHE A 1 90 ? 30.688 8.813 31.169 1.00 54.62 90 PHE A CA 1
ATOM 745 C C . PHE A 1 90 ? 30.460 9.022 29.665 1.00 54.62 90 PHE A C 1
ATOM 747 O O . PHE A 1 90 ? 29.992 8.110 28.995 1.00 54.62 90 PHE A O 1
ATOM 754 N N . PHE A 1 91 ? 30.870 10.160 29.094 1.00 54.25 91 PHE A N 1
ATOM 755 C CA . PHE A 1 91 ? 30.758 10.434 27.649 1.00 54.25 91 PHE A CA 1
ATOM 756 C C . PHE A 1 91 ? 31.881 9.823 26.785 1.00 54.25 91 PHE A C 1
ATOM 758 O O . PHE A 1 91 ? 31.791 9.840 25.554 1.00 54.25 91 PHE A O 1
ATOM 765 N N . ARG A 1 92 ? 32.945 9.272 27.390 1.00 58.62 92 ARG A N 1
ATOM 766 C CA . ARG A 1 92 ? 34.088 8.685 26.661 1.00 58.62 92 ARG A CA 1
ATOM 767 C C . ARG A 1 92 ? 33.950 7.179 26.414 1.00 58.62 92 ARG A C 1
ATOM 769 O O . ARG A 1 92 ? 34.579 6.662 25.493 1.00 58.62 92 ARG A O 1
ATOM 776 N N . ASN A 1 93 ? 33.126 6.478 27.190 1.00 65.56 93 ASN A N 1
ATOM 777 C CA . ASN A 1 93 ? 32.960 5.033 27.057 1.00 65.56 93 ASN A CA 1
ATOM 778 C C . ASN A 1 93 ? 32.214 4.673 25.758 1.00 65.56 93 ASN A C 1
ATOM 780 O O . ASN A 1 93 ? 31.128 5.172 25.478 1.00 65.56 93 ASN A O 1
ATOM 784 N N . ARG A 1 94 ? 32.779 3.765 24.948 1.00 64.31 94 ARG A N 1
ATOM 785 C CA . ARG A 1 94 ? 32.115 3.279 23.720 1.00 64.31 94 ARG A CA 1
ATOM 786 C C . ARG A 1 94 ? 30.753 2.638 24.016 1.00 64.31 94 ARG A C 1
ATOM 788 O O . ARG A 1 94 ? 29.833 2.786 23.222 1.00 64.31 94 ARG A O 1
ATOM 795 N N . VAL A 1 95 ? 30.609 2.019 25.190 1.00 71.44 95 VAL A N 1
ATOM 796 C CA . VAL A 1 95 ? 29.361 1.397 25.657 1.00 71.44 95 VAL A CA 1
ATOM 797 C C . VAL A 1 95 ? 28.276 2.433 25.953 1.00 71.44 95 VAL A C 1
ATOM 799 O O . VAL A 1 95 ? 27.136 2.224 25.565 1.00 71.44 95 VAL A O 1
ATOM 802 N N . THR A 1 96 ? 28.598 3.577 26.567 1.00 68.81 96 THR A N 1
ATOM 803 C CA . THR A 1 96 ? 27.598 4.625 26.850 1.00 68.81 96 THR A CA 1
ATOM 804 C C . THR A 1 96 ? 27.172 5.364 25.585 1.00 68.81 96 THR A C 1
ATOM 806 O O . THR A 1 96 ? 26.007 5.733 25.466 1.00 68.81 96 THR A O 1
ATOM 809 N N . LYS A 1 97 ? 28.072 5.518 24.602 1.00 70.06 97 LYS A N 1
ATOM 810 C CA . LYS A 1 97 ? 27.718 6.018 23.263 1.00 70.06 97 LYS A CA 1
ATOM 811 C C . LYS A 1 97 ? 26.811 5.049 22.508 1.00 70.06 97 LYS A C 1
ATOM 813 O O . LYS A 1 97 ? 25.820 5.491 21.941 1.00 70.06 97 LYS A O 1
ATOM 818 N N . ALA A 1 98 ? 27.125 3.752 22.529 1.00 76.56 98 ALA A N 1
ATOM 819 C CA . ALA A 1 98 ? 26.279 2.726 21.926 1.00 76.56 98 ALA A CA 1
ATOM 820 C C . ALA A 1 98 ? 24.900 2.693 22.597 1.00 76.56 98 ALA A C 1
ATOM 822 O O . ALA A 1 98 ? 23.896 2.772 21.906 1.00 76.56 98 ALA A O 1
ATOM 823 N N . LEU A 1 99 ? 24.845 2.706 23.933 1.00 80.88 99 LEU A N 1
ATOM 824 C CA . LEU A 1 99 ? 23.592 2.738 24.690 1.00 80.88 99 LEU A CA 1
ATOM 825 C C . LEU A 1 99 ? 22.765 3.998 24.387 1.00 80.88 99 LEU A C 1
ATOM 827 O O . LEU A 1 99 ? 21.557 3.908 24.198 1.00 80.88 99 LEU A O 1
ATOM 831 N N . GLY A 1 100 ? 23.415 5.162 24.291 1.00 83.81 100 GLY A N 1
ATOM 832 C CA . GLY A 1 100 ? 22.763 6.415 23.910 1.00 83.81 100 GLY A CA 1
ATOM 833 C C . GLY A 1 100 ? 22.239 6.404 22.473 1.00 83.81 100 GLY A C 1
ATOM 834 O O . GLY A 1 100 ? 21.148 6.902 22.220 1.00 83.81 100 GLY A O 1
ATOM 835 N N . MET A 1 101 ? 22.975 5.796 21.539 1.00 81.88 101 MET A N 1
ATOM 836 C CA . MET A 1 101 ? 22.558 5.661 20.142 1.00 81.88 101 MET A CA 1
ATOM 837 C C . MET A 1 101 ? 21.409 4.659 19.986 1.00 81.88 101 MET A C 1
ATOM 839 O O . MET A 1 101 ? 20.451 4.955 19.279 1.00 81.88 101 MET A O 1
ATOM 843 N N . THR A 1 102 ? 21.436 3.534 20.706 1.00 81.44 102 THR A N 1
ATOM 844 C CA . THR A 1 102 ? 20.322 2.575 20.762 1.00 81.44 102 THR A CA 1
ATOM 845 C C . THR A 1 102 ? 19.074 3.211 21.372 1.00 81.44 102 THR A C 1
ATOM 847 O O . THR A 1 102 ? 17.982 3.050 20.835 1.00 81.44 102 THR A O 1
ATOM 850 N N . LEU A 1 103 ? 19.224 3.994 22.447 1.00 83.38 103 LEU A N 1
ATOM 851 C CA . LEU A 1 103 ? 18.111 4.716 23.065 1.00 83.38 103 LEU A CA 1
ATOM 852 C C . LEU A 1 103 ? 17.537 5.796 22.129 1.00 83.38 103 LEU A C 1
ATOM 854 O O . LEU A 1 103 ? 16.323 5.960 22.055 1.00 83.38 103 LEU A O 1
ATOM 858 N N . ALA A 1 104 ? 18.387 6.492 21.368 1.00 80.94 104 ALA A N 1
ATOM 859 C CA . ALA A 1 104 ? 17.952 7.457 20.357 1.00 80.94 104 ALA A CA 1
ATOM 860 C C . ALA A 1 104 ? 17.224 6.785 19.177 1.00 80.94 104 ALA A C 1
ATOM 862 O O . ALA A 1 104 ? 16.206 7.298 18.718 1.00 80.94 104 ALA A O 1
ATOM 863 N N . LEU A 1 105 ? 17.694 5.615 18.728 1.00 78.31 105 LEU A N 1
ATOM 864 C CA . LEU A 1 105 ? 17.032 4.799 17.702 1.00 78.31 105 LEU A CA 1
ATOM 865 C C . LEU A 1 105 ? 15.668 4.271 18.176 1.00 78.31 105 LEU A C 1
ATOM 867 O O . LEU A 1 105 ? 14.724 4.250 17.393 1.00 78.31 105 LEU A O 1
ATOM 871 N N . MET A 1 106 ? 15.529 3.923 19.460 1.00 76.75 106 MET A N 1
ATOM 872 C CA . MET A 1 106 ? 14.243 3.527 20.051 1.00 76.75 106 MET A CA 1
ATOM 873 C C . MET A 1 106 ? 13.241 4.686 20.151 1.00 76.75 106 MET A C 1
ATOM 875 O O . MET A 1 106 ? 12.041 4.460 20.045 1.00 76.75 106 MET A O 1
ATOM 879 N N . MET A 1 107 ? 13.698 5.933 20.306 1.00 75.12 107 MET A N 1
ATOM 880 C CA . MET A 1 107 ? 12.802 7.100 20.306 1.00 75.12 107 MET A CA 1
ATOM 881 C C . MET A 1 107 ? 12.352 7.534 18.900 1.00 75.12 107 MET A C 1
ATOM 883 O O . MET A 1 107 ? 11.434 8.343 18.776 1.00 75.12 107 MET A O 1
ATOM 887 N N . ALA A 1 108 ? 12.949 6.982 17.838 1.00 70.06 108 ALA A N 1
ATOM 888 C CA . ALA A 1 108 ? 12.558 7.257 16.456 1.00 70.06 108 ALA A CA 1
ATOM 889 C C . ALA A 1 108 ? 11.412 6.360 15.946 1.00 70.06 108 ALA A C 1
ATOM 891 O O . ALA A 1 108 ? 10.836 6.651 14.898 1.00 70.06 108 ALA A O 1
ATOM 892 N N . SER A 1 109 ? 11.030 5.300 16.670 1.00 57.53 109 SER A N 1
ATOM 893 C CA . SER A 1 109 ? 9.880 4.466 16.309 1.00 57.53 109 SER A CA 1
ATOM 894 C C . SER A 1 109 ? 8.577 5.076 16.832 1.00 57.53 109 SER A C 1
ATOM 896 O O . SER A 1 109 ? 7.966 4.568 17.773 1.00 57.53 109 SER A O 1
ATOM 898 N N . GLN A 1 110 ? 8.146 6.190 16.241 1.00 55.72 110 GLN A N 1
ATOM 899 C CA . GLN A 1 110 ? 6.773 6.650 16.439 1.00 55.72 110 GLN A CA 1
ATOM 900 C C . GLN A 1 110 ? 5.840 5.726 15.652 1.00 55.72 110 GLN A C 1
ATOM 902 O O . GLN A 1 110 ? 5.949 5.605 14.432 1.00 55.72 110 GLN A O 1
ATOM 907 N N . SER A 1 111 ? 4.936 5.047 16.357 1.00 57.16 111 SER A N 1
ATOM 908 C CA . SER A 1 111 ? 3.825 4.343 15.724 1.00 57.16 111 SER A CA 1
ATOM 909 C C . SER A 1 111 ? 2.882 5.387 15.131 1.00 57.16 111 SER A C 1
ATOM 911 O O . SER A 1 111 ? 2.381 6.270 15.826 1.00 57.16 111 SER A O 1
ATOM 913 N N . VAL A 1 112 ? 2.670 5.318 13.819 1.00 54.19 112 VAL A N 1
ATOM 914 C CA . VAL A 1 112 ? 1.672 6.151 13.151 1.00 54.19 112 VAL A CA 1
ATOM 915 C C . VAL A 1 112 ? 0.295 5.696 13.632 1.00 54.19 112 VAL A C 1
ATOM 917 O O . VAL A 1 112 ? -0.081 4.538 13.462 1.00 54.19 112 VAL A O 1
ATOM 920 N N . LEU A 1 113 ? -0.454 6.614 14.241 1.00 60.31 113 LEU A N 1
ATOM 921 C CA . LEU A 1 113 ? -1.845 6.422 14.654 1.00 60.31 113 LEU A CA 1
ATOM 922 C C . LEU A 1 113 ? -2.761 6.498 13.422 1.00 60.31 113 LEU A C 1
ATOM 924 O O . LEU A 1 113 ? -3.494 7.465 13.239 1.00 60.31 113 LEU A O 1
ATOM 928 N N . ALA A 1 114 ? -2.681 5.501 12.543 1.00 60.25 114 ALA A N 1
ATOM 929 C CA . ALA A 1 114 ? -3.676 5.294 11.498 1.00 60.25 114 ALA A CA 1
ATOM 930 C C . ALA A 1 114 ? -4.814 4.442 12.068 1.00 60.25 114 ALA A C 1
ATOM 932 O O . ALA A 1 114 ? -4.550 3.363 12.608 1.00 60.25 114 ALA A O 1
ATOM 933 N N . SER A 1 115 ? -6.054 4.928 11.967 1.00 77.31 115 SER A N 1
ATOM 934 C CA . SER A 1 115 ? -7.228 4.192 12.438 1.00 77.31 115 SER A CA 1
ATOM 935 C C . SER A 1 115 ? -7.471 2.974 11.558 1.00 77.31 115 SER A C 1
ATOM 937 O O . SER A 1 115 ? -7.419 1.870 12.085 1.00 77.31 115 SER A O 1
ATOM 939 N N . LEU A 1 116 ? -7.613 3.127 10.239 1.00 90.19 116 LEU A N 1
ATOM 940 C CA . LEU A 1 116 ? -7.491 2.013 9.302 1.00 90.19 116 LEU A CA 1
ATOM 941 C C . LEU A 1 116 ? -6.092 1.983 8.686 1.00 90.19 116 LEU A C 1
ATOM 943 O O . LEU A 1 116 ? -5.584 2.977 8.168 1.00 90.19 116 LEU A O 1
ATOM 947 N N . ALA A 1 117 ? -5.475 0.809 8.713 1.00 91.12 117 ALA A N 1
ATOM 948 C CA . ALA A 1 117 ? -4.176 0.561 8.113 1.00 91.12 117 ALA A CA 1
ATOM 949 C C . ALA A 1 117 ? -4.250 -0.605 7.132 1.00 91.12 117 ALA A C 1
ATOM 951 O O . ALA A 1 117 ? -4.891 -1.623 7.392 1.00 91.12 117 ALA A O 1
ATOM 952 N N . ALA A 1 118 ? -3.560 -0.442 6.011 1.00 92.06 118 ALA A N 1
ATOM 953 C CA . ALA A 1 118 ? -3.304 -1.507 5.057 1.00 92.06 118 ALA A CA 1
ATOM 954 C C . ALA A 1 118 ? -2.078 -2.323 5.510 1.00 92.06 118 ALA A C 1
ATOM 956 O O . ALA A 1 118 ? -1.190 -1.786 6.177 1.00 92.06 118 ALA A O 1
ATOM 957 N N . ASP A 1 119 ? -2.008 -3.602 5.143 1.00 90.25 119 ASP A N 1
ATOM 958 C CA . ASP A 1 119 ? -0.886 -4.483 5.499 1.00 90.25 119 ASP A CA 1
ATOM 959 C C . ASP A 1 119 ? 0.428 -4.128 4.775 1.00 90.25 119 ASP A C 1
ATOM 961 O O . ASP A 1 119 ? 1.509 -4.484 5.245 1.00 90.25 119 ASP A O 1
ATOM 965 N N . GLN A 1 120 ? 0.358 -3.397 3.656 1.00 92.38 120 GLN A N 1
ATOM 966 C CA . GLN A 1 120 ? 1.520 -3.017 2.846 1.00 92.38 120 GLN A CA 1
ATOM 967 C C . GLN A 1 120 ? 1.492 -1.538 2.435 1.00 92.38 120 GLN A C 1
ATOM 969 O O . GLN A 1 120 ? 0.447 -0.896 2.362 1.00 92.38 120 GLN A O 1
ATOM 974 N N . THR A 1 121 ? 2.668 -0.989 2.108 1.00 92.38 121 THR A N 1
ATOM 975 C CA . THR A 1 121 ? 2.823 0.397 1.612 1.00 92.38 121 THR A CA 1
ATOM 976 C C . THR A 1 121 ? 2.627 0.529 0.098 1.00 92.38 121 THR A C 1
ATOM 978 O O . THR A 1 121 ? 2.536 1.635 -0.440 1.00 92.38 121 THR A O 1
ATOM 981 N N . ARG A 1 122 ? 2.593 -0.604 -0.606 1.00 94.81 122 ARG A N 1
ATOM 982 C CA . ARG A 1 122 ? 2.336 -0.724 -2.041 1.00 94.81 122 ARG A CA 1
ATOM 983 C C . ARG A 1 122 ? 1.788 -2.112 -2.330 1.00 94.81 122 ARG A C 1
ATOM 985 O O . ARG A 1 122 ? 2.163 -3.054 -1.641 1.00 94.81 122 ARG A O 1
ATOM 992 N N . TYR A 1 123 ? 1.000 -2.238 -3.387 1.00 96.69 123 TYR A N 1
ATOM 993 C CA . TYR A 1 123 ? 0.493 -3.527 -3.846 1.00 96.69 123 TYR A CA 1
ATOM 994 C C . TYR A 1 123 ? 0.817 -3.759 -5.314 1.00 96.69 123 TYR A C 1
ATOM 996 O O . TYR A 1 123 ? 0.941 -2.812 -6.089 1.00 96.69 123 TYR A O 1
ATOM 1004 N N . ILE A 1 124 ? 0.941 -5.030 -5.691 1.00 96.12 124 ILE A N 1
ATOM 1005 C CA . ILE A 1 124 ? 1.201 -5.458 -7.065 1.00 96.12 124 ILE A CA 1
ATOM 1006 C C . ILE A 1 124 ? 0.035 -6.342 -7.506 1.00 96.12 124 ILE A C 1
ATOM 1008 O O . ILE A 1 124 ? -0.105 -7.474 -7.047 1.00 96.12 124 ILE A O 1
ATOM 1012 N N . PHE A 1 125 ? -0.793 -5.824 -8.407 1.00 96.62 125 PHE A N 1
ATOM 1013 C CA . PHE A 1 125 ? -1.758 -6.601 -9.166 1.00 96.62 125 PHE A CA 1
ATOM 1014 C C . PHE A 1 125 ? -1.013 -7.362 -10.263 1.00 96.62 125 PHE A C 1
ATOM 1016 O O . PHE A 1 125 ? -0.412 -6.764 -11.159 1.00 96.62 125 PHE A O 1
ATOM 1023 N N . ARG A 1 126 ? -1.034 -8.690 -10.187 1.00 95.56 126 ARG A N 1
ATOM 1024 C CA . ARG A 1 126 ? -0.377 -9.545 -11.174 1.00 95.56 126 ARG A CA 1
ATOM 1025 C C . ARG A 1 126 ? -1.316 -9.818 -12.346 1.00 95.56 126 ARG A C 1
ATOM 1027 O O . ARG A 1 126 ? -2.468 -10.167 -12.126 1.00 95.56 126 ARG A O 1
ATOM 1034 N N . GLY A 1 127 ? -0.815 -9.709 -13.571 1.00 92.75 127 GLY A N 1
ATOM 1035 C CA . GLY A 1 127 ? -1.590 -9.938 -14.792 1.00 92.75 127 GLY A CA 1
ATOM 1036 C C . GLY A 1 127 ? -2.028 -11.388 -15.013 1.00 92.75 127 GLY A C 1
ATOM 1037 O O . GLY A 1 127 ? -2.925 -11.608 -15.810 1.00 92.75 127 GLY A O 1
ATOM 1038 N N . ASP A 1 128 ? -1.446 -12.351 -14.290 1.00 93.50 128 ASP A N 1
ATOM 1039 C CA . ASP A 1 128 ? -1.845 -13.769 -14.286 1.00 93.50 128 ASP A CA 1
ATOM 1040 C C . ASP A 1 128 ? -2.930 -14.093 -13.237 1.00 93.50 128 ASP A C 1
ATOM 1042 O O . ASP A 1 128 ? -3.214 -15.264 -12.974 1.00 93.50 128 ASP A O 1
ATOM 1046 N N . LYS A 1 129 ? -3.483 -13.078 -12.558 1.00 94.75 129 LYS A N 1
ATOM 1047 C CA . LYS A 1 129 ? -4.504 -13.231 -11.516 1.00 94.75 129 LYS A CA 1
ATOM 1048 C C . LYS A 1 129 ? -5.726 -12.377 -11.823 1.00 94.75 129 LYS A C 1
ATOM 1050 O O . L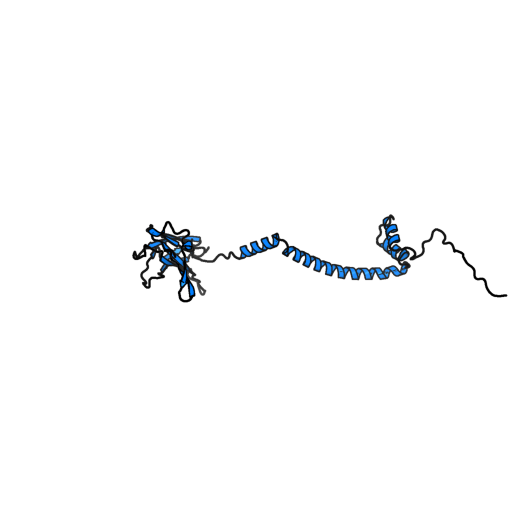YS A 1 129 ? -5.606 -11.209 -12.170 1.00 94.75 129 LYS A O 1
ATOM 1055 N N . ASP A 1 130 ? -6.901 -12.936 -11.549 1.00 92.62 130 ASP A N 1
ATOM 1056 C CA . ASP A 1 130 ? -8.180 -12.234 -11.733 1.00 92.62 130 ASP A CA 1
ATOM 1057 C C . ASP A 1 130 ? -8.429 -11.161 -10.665 1.00 92.62 130 ASP A C 1
ATOM 1059 O O . ASP A 1 130 ? -9.273 -10.279 -10.822 1.00 92.62 130 ASP A O 1
ATOM 1063 N N . ALA A 1 131 ? -7.744 -11.270 -9.525 1.00 95.75 131 ALA A N 1
ATOM 1064 C CA . ALA A 1 131 ? -7.938 -10.392 -8.387 1.00 95.75 131 ALA A CA 1
ATOM 1065 C C . ALA A 1 131 ? -6.690 -10.256 -7.523 1.00 95.75 131 ALA A C 1
ATOM 1067 O O . ALA A 1 131 ? -5.898 -11.188 -7.368 1.00 95.75 131 ALA A O 1
ATOM 1068 N N . LEU A 1 132 ? -6.605 -9.104 -6.868 1.00 97.00 132 LEU A N 1
ATOM 1069 C CA . LEU A 1 132 ? -5.705 -8.831 -5.761 1.00 97.00 132 LEU A CA 1
ATOM 1070 C C . LEU A 1 132 ? -6.529 -8.716 -4.476 1.00 97.00 132 LEU A C 1
ATOM 1072 O O . LEU A 1 132 ? -7.515 -7.984 -4.424 1.00 97.00 132 LEU A O 1
ATOM 1076 N N . THR A 1 133 ? -6.102 -9.406 -3.426 1.00 97.25 133 THR A N 1
ATOM 1077 C CA . THR A 1 133 ? -6.734 -9.342 -2.106 1.00 97.25 133 THR A CA 1
ATOM 1078 C C . THR A 1 133 ? -5.856 -8.532 -1.163 1.00 97.25 133 THR A C 1
ATOM 1080 O O . THR A 1 133 ? -4.661 -8.803 -1.064 1.00 97.25 133 THR A O 1
ATOM 1083 N N . ILE A 1 134 ? -6.445 -7.561 -0.467 1.00 96.06 134 ILE A N 1
ATOM 1084 C CA . ILE A 1 134 ? -5.770 -6.736 0.543 1.00 96.06 134 ILE A CA 1
ATOM 1085 C C . ILE A 1 134 ? -6.520 -6.816 1.872 1.00 96.06 134 ILE A C 1
ATOM 1087 O O . ILE A 1 134 ? -7.742 -6.980 1.886 1.00 96.06 134 ILE A O 1
ATOM 1091 N N . THR A 1 135 ? -5.808 -6.667 2.987 1.00 95.94 135 THR A N 1
ATOM 1092 C CA . THR A 1 135 ? -6.421 -6.673 4.320 1.00 95.94 135 THR A CA 1
ATOM 1093 C C . THR A 1 135 ? -6.251 -5.311 4.972 1.00 95.94 135 THR A C 1
ATOM 1095 O O . THR A 1 135 ? -5.141 -4.806 5.127 1.00 95.94 135 THR A O 1
ATOM 1098 N N . VAL A 1 136 ? -7.373 -4.724 5.374 1.00 95.62 136 VAL A N 1
ATOM 1099 C CA . VAL A 1 136 ? -7.432 -3.466 6.113 1.00 95.62 136 VAL A CA 1
ATOM 1100 C C . VAL A 1 136 ? -7.739 -3.770 7.570 1.00 95.62 136 VAL A C 1
ATOM 1102 O O . VAL A 1 136 ? -8.709 -4.461 7.869 1.00 95.62 136 VAL A O 1
ATOM 1105 N N . THR A 1 137 ? -6.935 -3.243 8.484 1.00 95.06 137 THR A N 1
ATOM 1106 C CA . THR A 1 137 ? -7.091 -3.440 9.930 1.00 95.06 137 THR A CA 1
ATOM 1107 C C . THR A 1 137 ? -7.491 -2.135 10.592 1.00 95.06 137 THR A C 1
ATOM 1109 O O . THR A 1 137 ? -6.927 -1.094 10.271 1.00 95.06 137 THR A O 1
ATOM 1112 N N . ASN A 1 138 ? -8.435 -2.189 11.530 1.00 94.88 138 ASN A N 1
ATOM 1113 C CA . ASN A 1 138 ? -8.717 -1.068 12.416 1.00 94.88 138 ASN A CA 1
ATOM 1114 C C . ASN A 1 138 ? -7.834 -1.160 13.666 1.00 94.88 138 ASN A C 1
ATOM 1116 O O . ASN A 1 138 ? -8.046 -2.025 14.511 1.00 94.88 138 ASN A O 1
ATOM 1120 N N . ASN A 1 139 ? -6.861 -0.262 13.794 1.00 90.81 139 ASN A N 1
ATOM 1121 C CA . ASN A 1 139 ? -5.933 -0.224 14.925 1.00 90.81 139 ASN A CA 1
ATOM 1122 C C . ASN A 1 139 ? -6.509 0.489 16.158 1.00 90.81 139 ASN A C 1
ATOM 1124 O O . ASN A 1 139 ? -5.874 0.495 17.216 1.00 90.81 139 ASN A O 1
ATOM 1128 N N . ASP A 1 140 ? -7.686 1.110 16.046 1.00 90.88 140 ASP A N 1
ATOM 1129 C CA . ASP A 1 140 ? -8.360 1.707 17.192 1.00 90.88 140 ASP A CA 1
ATOM 1130 C C . ASP A 1 140 ? -8.855 0.609 18.147 1.00 90.88 140 ASP A C 1
ATOM 1132 O O . ASP A 1 140 ? -9.371 -0.433 17.730 1.00 90.88 140 ASP A O 1
ATOM 1136 N N . LYS A 1 141 ? -8.669 0.838 19.450 1.00 89.25 141 LYS A N 1
ATOM 1137 C CA . LYS A 1 141 ? -8.998 -0.134 20.501 1.00 89.25 141 LYS A CA 1
ATOM 1138 C C . LYS A 1 141 ? -10.476 -0.131 20.875 1.00 89.25 141 LYS A C 1
ATOM 1140 O O . LYS A 1 141 ? -10.961 -1.125 21.400 1.00 89.25 141 LYS A O 1
ATOM 1145 N N . GLU A 1 142 ? -11.185 0.963 20.614 1.00 90.50 142 GLU A N 1
ATOM 1146 C CA . GLU A 1 142 ? -12.529 1.185 21.160 1.00 90.50 142 GLU A CA 1
ATOM 1147 C C . GLU A 1 142 ? -13.550 1.577 20.092 1.00 90.50 142 GLU A C 1
ATOM 1149 O O . GLU A 1 142 ? -14.733 1.245 20.196 1.00 90.50 142 GLU A O 1
ATOM 1154 N N . ARG A 1 143 ? -13.120 2.273 19.038 1.00 91.31 143 ARG A N 1
ATOM 1155 C CA . ARG A 1 143 ? -14.018 2.875 18.052 1.00 91.31 143 ARG A CA 1
ATOM 1156 C C . ARG A 1 143 ? -14.121 2.029 16.790 1.00 91.31 143 ARG A C 1
ATOM 1158 O O . ARG A 1 143 ? -13.130 1.584 16.219 1.00 91.31 143 ARG A O 1
ATOM 1165 N N . THR A 1 144 ? -15.354 1.844 16.322 1.00 94.19 144 THR A N 1
ATOM 1166 C CA . THR A 1 144 ? -15.624 1.305 14.981 1.00 94.19 144 THR A CA 1
ATOM 1167 C C . THR A 1 144 ? -15.440 2.420 13.961 1.00 94.19 144 THR A C 1
ATOM 1169 O O . THR A 1 144 ? -16.026 3.491 14.119 1.00 94.19 144 THR A O 1
ATOM 1172 N N . PHE A 1 145 ? -14.679 2.149 12.906 1.00 95.31 145 PHE A N 1
ATOM 1173 C CA . PHE A 1 145 ? -14.480 3.076 11.795 1.00 95.31 145 PHE A CA 1
ATOM 1174 C C . PHE A 1 145 ? -15.224 2.588 10.556 1.00 95.31 145 PHE A C 1
ATOM 1176 O O . PHE A 1 145 ? -15.263 1.390 10.264 1.00 95.31 145 PHE A O 1
ATOM 1183 N N . GLY A 1 146 ? -15.834 3.518 9.826 1.00 96.25 146 GLY A N 1
ATOM 1184 C CA . GLY A 1 146 ? -16.193 3.283 8.434 1.00 96.25 146 GLY A CA 1
ATOM 1185 C C . GLY A 1 146 ? -14.949 3.388 7.555 1.00 96.25 146 GLY A C 1
ATOM 1186 O O . GLY A 1 146 ? -13.991 4.070 7.912 1.00 96.25 146 GLY A O 1
ATOM 1187 N N . GLY A 1 147 ? -14.968 2.714 6.416 1.00 96.00 147 GLY A N 1
ATOM 1188 C CA . GLY A 1 147 ? -13.903 2.757 5.428 1.00 96.00 147 GLY A CA 1
ATOM 1189 C C . GLY A 1 147 ? -14.485 2.864 4.029 1.00 96.00 147 GLY A C 1
ATOM 1190 O O . GLY A 1 147 ? -15.478 2.206 3.716 1.00 96.00 147 GLY A O 1
ATOM 1191 N N . GLN A 1 148 ? -13.864 3.688 3.194 1.00 97.25 148 GLN A N 1
ATOM 1192 C CA . GLN A 1 148 ? -14.125 3.730 1.763 1.00 97.25 148 GLN A CA 1
ATOM 1193 C C . GLN A 1 148 ? -12.823 3.476 1.007 1.00 97.25 148 GLN A C 1
ATOM 1195 O O . GLN A 1 148 ? -11.791 4.056 1.343 1.00 97.25 148 GLN A O 1
ATOM 1200 N N . ALA A 1 149 ? -12.870 2.623 -0.013 1.00 97.12 149 ALA A N 1
ATOM 1201 C CA . ALA A 1 149 ? -11.716 2.291 -0.834 1.00 97.12 149 ALA A CA 1
ATOM 1202 C C . ALA A 1 149 ? -12.036 2.413 -2.325 1.00 97.12 149 ALA A C 1
ATOM 1204 O O . ALA A 1 149 ? -13.082 1.953 -2.788 1.00 97.12 149 ALA A O 1
ATOM 1205 N N . TRP A 1 150 ? -11.127 3.034 -3.074 1.00 96.62 150 TRP A N 1
ATOM 1206 C CA . TRP A 1 150 ? -11.229 3.197 -4.526 1.00 96.62 150 TRP A CA 1
ATOM 1207 C C . TRP A 1 150 ? -9.842 3.336 -5.159 1.00 96.62 150 TRP A C 1
ATOM 1209 O O . TRP A 1 150 ? -8.852 3.569 -4.460 1.00 96.62 150 TRP A O 1
ATOM 1219 N N . VAL A 1 151 ? -9.768 3.194 -6.482 1.00 96.44 151 VAL A N 1
ATOM 1220 C CA . VAL A 1 151 ? -8.527 3.347 -7.248 1.00 96.44 151 VAL A CA 1
ATOM 1221 C C . VAL A 1 151 ? -8.659 4.522 -8.213 1.00 96.44 151 VAL A C 1
ATOM 1223 O O . VAL A 1 151 ? -9.614 4.571 -8.984 1.00 96.44 151 VAL A O 1
ATOM 1226 N N . ASP A 1 152 ? -7.697 5.445 -8.174 1.00 94.69 152 ASP A N 1
ATOM 1227 C CA . ASP A 1 152 ? -7.587 6.561 -9.116 1.00 94.69 152 ASP A CA 1
ATOM 1228 C C . ASP A 1 152 ? -6.521 6.279 -10.186 1.00 94.69 152 ASP A C 1
ATOM 1230 O O . ASP A 1 152 ? -5.451 5.721 -9.901 1.00 94.69 152 ASP A O 1
ATOM 1234 N N . ASN A 1 153 ? -6.795 6.746 -11.404 1.00 92.31 153 ASN A N 1
ATOM 1235 C CA . ASN A 1 153 ? -5.857 6.750 -12.523 1.00 92.31 153 ASN A CA 1
ATOM 1236 C C . ASN A 1 153 ? -4.741 7.793 -12.313 1.00 92.31 153 ASN A C 1
ATOM 1238 O O . ASN A 1 153 ? -4.942 8.820 -11.658 1.00 92.31 153 ASN A O 1
ATOM 1242 N N . ILE A 1 154 ? -3.546 7.519 -12.850 1.00 89.25 154 ILE A N 1
ATOM 1243 C CA . ILE A 1 154 ? -2.395 8.444 -12.791 1.00 89.25 154 ILE A CA 1
ATOM 1244 C C . ILE A 1 154 ? -2.090 9.026 -14.165 1.00 89.25 154 ILE A C 1
ATOM 1246 O O . ILE A 1 154 ? -1.863 10.228 -14.286 1.00 89.25 154 ILE A O 1
ATOM 1250 N N . VAL A 1 155 ? -2.028 8.165 -15.180 1.00 81.88 155 VAL A N 1
ATOM 1251 C CA . VAL A 1 155 ? -1.599 8.540 -16.531 1.00 81.88 155 VAL A CA 1
ATOM 1252 C C . VAL A 1 155 ? -2.809 8.861 -17.400 1.00 81.88 155 VAL A C 1
ATOM 1254 O O . VAL A 1 155 ? -2.786 9.801 -18.196 1.00 81.88 155 VAL A O 1
ATOM 1257 N N . GLU A 1 156 ? -3.876 8.088 -17.242 1.00 79.81 156 GLU A N 1
ATOM 1258 C CA . GLU A 1 156 ? -5.110 8.243 -17.984 1.00 79.81 156 GLU A CA 1
ATOM 1259 C C . GLU A 1 156 ? -5.844 9.503 -17.511 1.00 79.81 156 GLU A C 1
ATOM 1261 O O . GLU A 1 156 ? -6.123 9.679 -16.327 1.00 79.81 156 GLU A O 1
ATOM 1266 N N . LYS A 1 157 ? -6.197 10.384 -18.455 1.00 81.00 157 LYS A N 1
ATOM 1267 C CA . LYS A 1 157 ? -7.082 11.534 -18.184 1.00 81.00 157 LYS A CA 1
ATOM 1268 C C . LYS A 1 157 ? -8.548 11.125 -18.019 1.00 81.00 157 LYS A C 1
ATOM 1270 O O . LYS A 1 157 ? -9.379 11.955 -17.662 1.00 81.00 157 LYS A O 1
ATOM 1275 N N . ASP A 1 158 ? -8.859 9.876 -18.346 1.00 81.06 158 ASP A N 1
ATOM 1276 C CA . ASP A 1 158 ? -10.188 9.303 -18.223 1.00 81.06 158 ASP A CA 1
ATOM 1277 C C . ASP A 1 158 ? -10.544 9.090 -16.745 1.00 81.06 158 ASP A C 1
ATOM 1279 O O . ASP A 1 158 ? -9.726 8.620 -15.952 1.00 81.06 158 ASP A O 1
ATOM 1283 N N . THR A 1 159 ? -11.777 9.432 -16.382 1.00 83.31 159 THR A N 1
ATOM 1284 C CA . THR A 1 159 ? -12.321 9.258 -15.032 1.00 83.31 159 THR A CA 1
ATOM 1285 C C . THR A 1 159 ? -12.879 7.856 -14.800 1.00 83.31 159 THR A C 1
ATOM 1287 O O . THR A 1 159 ? -13.219 7.520 -13.664 1.00 83.31 159 THR A O 1
ATOM 1290 N N . ARG A 1 160 ? -12.979 7.019 -15.844 1.00 84.69 160 ARG A N 1
ATOM 1291 C CA . ARG A 1 160 ? -13.415 5.626 -15.706 1.00 84.69 160 ARG A CA 1
ATOM 1292 C C . ARG A 1 160 ? -12.406 4.831 -14.860 1.00 84.69 160 ARG A C 1
ATOM 1294 O O . ARG A 1 160 ? -11.216 4.824 -15.182 1.00 84.69 160 ARG A O 1
ATOM 1301 N N . PRO A 1 161 ? -12.852 4.144 -13.793 1.00 86.88 161 PRO A N 1
ATOM 1302 C CA . PRO A 1 161 ? -11.956 3.409 -12.911 1.00 86.88 161 PRO A CA 1
ATOM 1303 C C . PRO A 1 161 ? -11.386 2.174 -13.617 1.00 86.88 161 PRO A C 1
ATOM 1305 O O . PRO A 1 161 ? -12.131 1.307 -14.070 1.00 86.88 161 PRO A O 1
ATOM 1308 N N . THR A 1 162 ? -10.058 2.073 -13.671 1.00 92.12 162 THR A N 1
ATOM 1309 C CA . THR A 1 162 ? -9.359 0.908 -14.245 1.00 92.12 162 THR A CA 1
ATOM 1310 C C . THR A 1 162 ? -9.449 -0.317 -13.331 1.00 92.12 162 THR A C 1
ATOM 1312 O O . THR A 1 162 ? -9.573 -1.450 -13.794 1.00 92.12 162 THR A O 1
ATOM 1315 N N . PHE A 1 163 ? -9.452 -0.084 -12.017 1.00 95.44 163 PHE A N 1
ATOM 1316 C CA . PHE A 1 163 ? -9.635 -1.103 -10.988 1.00 95.44 163 PHE A CA 1
ATOM 1317 C C . PHE A 1 163 ? -10.796 -0.728 -10.074 1.00 95.44 163 PHE A C 1
ATOM 1319 O O . PHE A 1 163 ? -10.981 0.441 -9.735 1.00 95.44 163 PHE A O 1
ATOM 1326 N N . VAL A 1 164 ? -11.544 -1.731 -9.623 1.00 95.75 164 VAL A N 1
ATOM 1327 C CA . VAL A 1 164 ? -12.635 -1.555 -8.659 1.00 95.75 164 VAL A CA 1
ATOM 1328 C C . VAL A 1 164 ? -12.376 -2.381 -7.406 1.00 95.75 164 VAL A C 1
ATOM 1330 O O . VAL A 1 164 ? -11.857 -3.496 -7.466 1.00 95.75 164 VAL A O 1
ATOM 1333 N N . VAL A 1 165 ? -12.726 -1.809 -6.255 1.00 97.62 165 VAL A N 1
ATOM 1334 C CA . VAL A 1 165 ? -12.517 -2.410 -4.933 1.00 97.62 165 VAL A CA 1
ATOM 1335 C C . VAL A 1 165 ? -13.852 -2.897 -4.383 1.00 97.62 165 VAL A C 1
ATOM 1337 O O . VAL A 1 165 ? -14.840 -2.168 -4.413 1.00 97.62 165 VAL A O 1
ATOM 1340 N N . THR A 1 166 ? -13.885 -4.124 -3.867 1.00 97.12 166 THR A N 1
ATOM 1341 C CA . THR A 1 166 ? -15.080 -4.749 -3.289 1.00 97.12 166 THR A CA 1
ATOM 1342 C C . THR A 1 166 ? -14.785 -5.310 -1.892 1.00 97.12 166 THR A C 1
ATOM 1344 O O . THR A 1 166 ? -13.897 -6.154 -1.769 1.00 97.12 166 THR A O 1
ATOM 1347 N N . PRO A 1 167 ? -15.539 -4.924 -0.846 1.00 97.44 167 PRO A N 1
ATOM 1348 C CA . PRO A 1 167 ? -16.503 -3.821 -0.829 1.00 97.44 167 PRO A CA 1
ATOM 1349 C C . PRO A 1 167 ? -15.809 -2.454 -0.964 1.00 97.44 167 PRO A C 1
ATOM 1351 O O . PRO A 1 167 ? -14.751 -2.231 -0.385 1.00 97.44 167 PRO A O 1
ATOM 1354 N N . SER A 1 168 ? -16.418 -1.516 -1.694 1.00 96.19 168 SER A N 1
ATOM 1355 C CA . SER A 1 168 ? -15.908 -0.138 -1.810 1.00 96.19 168 SER A CA 1
ATOM 1356 C C . SER A 1 168 ? -16.244 0.723 -0.590 1.00 96.19 168 SER A C 1
ATOM 1358 O O . SER A 1 168 ? -15.583 1.729 -0.352 1.00 96.19 168 SER A O 1
ATOM 1360 N N . PHE A 1 169 ? -17.248 0.324 0.197 1.00 97.12 169 PHE A N 1
ATOM 1361 C CA . PHE A 1 169 ? -17.675 0.982 1.429 1.00 97.12 169 PHE A CA 1
ATOM 1362 C C . PHE A 1 169 ? -17.980 -0.071 2.497 1.00 97.12 169 PHE A C 1
ATOM 1364 O O . PHE A 1 169 ? -18.732 -1.013 2.248 1.00 97.12 169 PHE A O 1
ATOM 1371 N N . PHE A 1 170 ? -17.384 0.059 3.678 1.00 97.25 170 PHE A N 1
ATOM 1372 C CA . PHE A 1 170 ? -17.426 -0.966 4.721 1.00 97.25 170 PHE A CA 1
ATOM 1373 C C . PHE A 1 170 ? -17.282 -0.361 6.123 1.00 97.25 170 PHE A C 1
ATOM 1375 O O . PHE A 1 170 ? -17.061 0.838 6.288 1.00 97.25 170 PHE A O 1
ATOM 1382 N N . LYS A 1 171 ? -17.440 -1.190 7.159 1.00 96.19 171 LYS A N 1
ATOM 1383 C CA . LYS A 1 171 ? -17.219 -0.818 8.563 1.00 96.19 171 LYS A CA 1
ATOM 1384 C C . LYS A 1 171 ? -16.348 -1.867 9.236 1.00 96.19 171 LYS A C 1
ATOM 1386 O O . LYS A 1 171 ? -16.575 -3.057 9.043 1.00 96.19 171 LYS A O 1
ATOM 1391 N N . VAL A 1 172 ? -15.404 -1.428 10.060 1.00 96.62 172 VAL A N 1
ATOM 1392 C CA . VAL A 1 172 ? -14.453 -2.301 10.754 1.00 96.62 172 VAL A CA 1
ATOM 1393 C C . VAL A 1 172 ? -14.544 -2.056 12.255 1.00 96.62 172 VAL A C 1
ATOM 1395 O O . VAL A 1 172 ? -14.332 -0.939 12.735 1.00 96.62 172 VAL A O 1
ATOM 1398 N N . LYS A 1 173 ? -14.882 -3.111 13.002 1.00 96.06 173 LYS A N 1
ATOM 1399 C CA . LYS A 1 173 ? -14.927 -3.096 14.474 1.00 96.06 173 LYS A CA 1
ATOM 1400 C C . LYS A 1 173 ? -13.542 -2.773 15.063 1.00 96.06 173 LYS A C 1
ATOM 1402 O O . LYS A 1 173 ? -12.552 -2.913 14.345 1.00 96.06 173 LYS A O 1
ATOM 1407 N N . PRO A 1 174 ? -13.451 -2.345 16.333 1.00 94.56 174 PRO A N 1
ATOM 1408 C CA . PRO A 1 174 ? -12.162 -2.101 16.978 1.00 94.56 174 PRO A CA 1
ATOM 1409 C C . PRO A 1 174 ? -11.298 -3.359 16.922 1.00 94.56 174 PRO A C 1
ATOM 1411 O O . PRO A 1 174 ? -11.821 -4.456 17.128 1.00 94.56 174 PRO A O 1
ATOM 1414 N N . GLN A 1 175 ? -10.014 -3.209 16.589 1.00 92.44 175 GLN A N 1
ATOM 1415 C CA . GLN A 1 175 ? -9.069 -4.321 16.381 1.00 92.44 175 GLN A CA 1
ATOM 1416 C C . GLN A 1 175 ? -9.504 -5.353 15.320 1.00 92.44 175 GLN A C 1
ATOM 1418 O O . GLN A 1 175 ? -8.921 -6.430 15.207 1.00 92.44 175 GLN A O 1
ATOM 1423 N N . GLY A 1 176 ? -10.542 -5.039 14.541 1.00 94.62 176 GLY A N 1
ATOM 1424 C CA . GLY A 1 176 ? -11.076 -5.895 13.496 1.00 94.62 176 GLY A CA 1
ATOM 1425 C C . GLY A 1 176 ? -10.311 -5.755 12.187 1.00 94.62 176 GLY A C 1
ATOM 1426 O O . GLY A 1 176 ? -9.523 -4.828 11.989 1.00 94.62 176 GLY A O 1
ATOM 1427 N N . GLN A 1 177 ? -10.600 -6.665 11.262 1.00 96.06 177 GLN A N 1
ATOM 1428 C CA . GLN A 1 177 ? -10.036 -6.665 9.918 1.00 96.06 177 GLN A CA 1
ATOM 1429 C C . GLN A 1 177 ? -11.149 -6.757 8.876 1.00 96.06 177 GLN A C 1
ATOM 1431 O O . GLN A 1 177 ? -12.179 -7.391 9.107 1.00 96.06 177 GLN A O 1
ATOM 1436 N N . GLN A 1 178 ? -10.925 -6.131 7.727 1.00 96.94 178 GLN A N 1
ATOM 1437 C CA . GLN A 1 178 ? -11.757 -6.234 6.542 1.00 96.94 178 GLN A CA 1
ATOM 1438 C C . GLN A 1 178 ? -10.877 -6.591 5.351 1.00 96.94 178 GLN A C 1
ATOM 1440 O O . GLN A 1 178 ? -9.939 -5.874 5.008 1.00 96.94 178 GLN A O 1
ATOM 1445 N N . THR A 1 179 ? -11.222 -7.683 4.684 1.00 96.88 179 THR A N 1
ATOM 1446 C CA . THR A 1 179 ? -10.597 -8.066 3.422 1.00 96.88 179 THR A CA 1
ATOM 1447 C C . THR A 1 179 ? -11.288 -7.346 2.269 1.00 96.88 179 THR A C 1
ATOM 1449 O O . THR A 1 179 ? -12.519 -7.354 2.182 1.00 96.88 179 THR A O 1
ATOM 1452 N N . LEU A 1 180 ? -10.503 -6.727 1.391 1.00 97.19 180 LEU A N 1
ATOM 1453 C CA . LEU A 1 180 ? -10.972 -6.078 0.172 1.00 97.19 180 LEU A CA 1
ATOM 1454 C C . LEU A 1 180 ? -10.409 -6.819 -1.038 1.00 97.19 180 LEU A C 1
ATOM 1456 O O . LEU A 1 180 ? -9.236 -7.190 -1.072 1.00 97.19 180 LEU A O 1
ATOM 1460 N N . ARG A 1 181 ? -11.250 -7.010 -2.049 1.00 97.94 181 ARG A N 1
ATOM 1461 C CA . ARG A 1 181 ? -10.886 -7.611 -3.327 1.00 97.94 181 ARG A CA 1
ATOM 1462 C C . ARG A 1 181 ? -10.841 -6.528 -4.391 1.00 97.94 181 ARG A C 1
ATOM 1464 O O . ARG A 1 181 ? -11.832 -5.842 -4.622 1.00 97.94 181 ARG A O 1
ATOM 1471 N N . ILE A 1 182 ? -9.694 -6.383 -5.030 1.00 97.44 182 ILE A N 1
ATOM 1472 C CA . ILE A 1 182 ? -9.474 -5.482 -6.153 1.00 97.44 182 ILE A CA 1
ATOM 1473 C C . ILE A 1 182 ? -9.533 -6.320 -7.421 1.00 97.44 182 ILE A C 1
ATOM 1475 O O . ILE A 1 182 ? -8.825 -7.322 -7.529 1.00 97.44 182 ILE A O 1
ATOM 1479 N N . ILE A 1 183 ? -10.371 -5.914 -8.366 1.00 96.00 183 ILE A N 1
ATOM 1480 C CA . ILE A 1 183 ? -10.471 -6.522 -9.694 1.00 96.00 183 ILE A CA 1
ATOM 1481 C C . ILE A 1 183 ? -10.222 -5.461 -10.757 1.00 96.00 183 ILE A C 1
ATOM 1483 O O . ILE A 1 183 ? -10.497 -4.276 -10.552 1.00 96.00 183 ILE A O 1
ATOM 1487 N N . MET A 1 184 ? -9.686 -5.897 -11.888 1.00 94.00 184 MET A N 1
ATOM 1488 C CA . MET A 1 184 ? -9.561 -5.065 -13.074 1.00 94.00 184 MET A CA 1
ATOM 1489 C C . MET A 1 184 ? -10.943 -4.912 -13.711 1.00 94.00 184 MET A C 1
ATOM 1491 O O . MET A 1 184 ? -11.640 -5.901 -13.917 1.00 94.00 184 MET A O 1
ATOM 1495 N N . ALA A 1 185 ? -11.358 -3.674 -13.959 1.00 90.00 185 ALA A N 1
ATOM 1496 C CA . ALA A 1 185 ? -12.637 -3.357 -14.593 1.00 90.00 185 ALA A CA 1
ATOM 1497 C C . ALA A 1 185 ? -12.478 -2.952 -16.064 1.00 90.00 185 ALA A C 1
ATOM 1499 O O . ALA A 1 185 ? -13.475 -2.775 -16.762 1.00 90.00 185 ALA A O 1
ATOM 1500 N N . SER A 1 186 ? -11.239 -2.758 -16.522 1.00 84.31 186 SER A N 1
ATOM 1501 C CA . SER A 1 186 ? -10.949 -2.321 -17.877 1.00 84.31 186 SER A CA 1
ATOM 1502 C C . SER A 1 186 ? -9.668 -2.951 -18.415 1.00 84.31 186 SER A C 1
ATOM 1504 O O . SER A 1 186 ? -8.620 -2.875 -17.778 1.00 84.31 186 SER A O 1
ATOM 1506 N N . ASP A 1 187 ? -9.750 -3.504 -19.623 1.00 80.00 187 ASP A N 1
ATOM 1507 C CA . ASP A 1 187 ? -8.728 -4.410 -20.172 1.00 80.00 187 ASP A CA 1
ATOM 1508 C C . ASP A 1 187 ? -7.726 -3.702 -21.103 1.00 80.00 187 ASP A C 1
ATOM 1510 O O . ASP A 1 187 ? -6.898 -4.333 -21.758 1.00 80.00 187 ASP A O 1
ATOM 1514 N N . HIS A 1 188 ? -7.788 -2.371 -21.185 1.00 83.88 188 HIS A N 1
ATOM 1515 C CA . HIS A 1 188 ? -6.974 -1.539 -22.083 1.00 83.88 188 HIS A CA 1
ATOM 1516 C C . HIS A 1 188 ? -5.549 -1.268 -21.563 1.00 83.88 188 HIS A C 1
ATOM 1518 O O . HIS A 1 188 ? -4.883 -0.331 -22.006 1.00 83.88 188 HIS A O 1
ATOM 1524 N N . LEU A 1 189 ? -5.087 -2.073 -20.608 1.00 88.31 189 LEU A N 1
ATOM 1525 C CA . LEU A 1 189 ? -3.798 -1.902 -19.956 1.00 88.31 189 LEU A CA 1
ATOM 1526 C C . LEU A 1 189 ? -2.636 -2.333 -20.868 1.00 88.31 189 LEU A C 1
ATOM 1528 O O . LEU A 1 189 ? -2.742 -3.350 -21.564 1.00 88.31 189 LEU A O 1
ATOM 1532 N N . PRO A 1 190 ? -1.499 -1.610 -20.846 1.00 90.88 190 PRO A N 1
ATOM 1533 C CA . PRO A 1 190 ? -0.286 -2.026 -21.541 1.00 90.88 190 PRO A CA 1
ATOM 1534 C C . PRO A 1 190 ? 0.155 -3.427 -21.109 1.00 90.88 190 PRO A C 1
ATOM 1536 O O . PRO A 1 190 ? 0.169 -3.736 -19.920 1.00 90.88 190 PRO A O 1
ATOM 1539 N N . LYS A 1 191 ? 0.539 -4.271 -22.072 1.00 91.69 191 LYS A N 1
ATOM 1540 C CA . LYS A 1 191 ? 1.019 -5.644 -21.813 1.00 91.69 191 LYS A CA 1
ATOM 1541 C C . LYS A 1 191 ? 2.545 -5.754 -21.779 1.00 91.69 191 LYS A C 1
ATOM 1543 O O . LYS A 1 191 ? 3.080 -6.781 -21.374 1.00 91.69 191 LYS A O 1
ATOM 1548 N N . ASP A 1 192 ? 3.226 -4.701 -22.207 1.00 92.31 192 ASP A N 1
ATOM 1549 C CA . ASP A 1 192 ? 4.670 -4.598 -22.420 1.00 92.31 192 ASP A CA 1
ATOM 1550 C C . ASP A 1 192 ? 5.389 -3.768 -21.345 1.00 92.31 192 ASP A C 1
ATOM 1552 O O . ASP A 1 192 ? 6.613 -3.816 -21.258 1.00 92.31 192 ASP A O 1
ATOM 1556 N N . LYS A 1 193 ? 4.648 -3.035 -20.503 1.00 92.50 193 LYS A N 1
ATOM 1557 C CA . LYS A 1 193 ? 5.181 -2.221 -19.401 1.00 92.50 193 LYS A CA 1
ATOM 1558 C C . LYS A 1 193 ? 4.271 -2.231 -18.177 1.00 92.50 193 LYS A C 1
ATOM 1560 O O . LYS A 1 193 ? 3.060 -2.417 -18.285 1.00 92.50 193 LYS A O 1
ATOM 1565 N N . GLU A 1 194 ? 4.852 -1.992 -17.008 1.00 94.50 194 GLU A N 1
ATOM 1566 C CA . GLU A 1 194 ? 4.098 -1.768 -15.780 1.00 94.50 194 GLU A CA 1
ATOM 1567 C C . GLU A 1 194 ? 3.283 -0.474 -15.849 1.00 94.50 194 GLU A C 1
ATOM 1569 O O . GLU A 1 194 ? 3.662 0.509 -16.487 1.00 94.50 194 GLU A O 1
ATOM 1574 N N . SER A 1 195 ? 2.148 -0.486 -15.156 1.00 93.88 195 SER A N 1
ATOM 1575 C CA . SER A 1 195 ? 1.297 0.689 -14.968 1.00 93.88 195 SER A CA 1
ATOM 1576 C C . SER A 1 195 ? 1.090 0.934 -13.477 1.00 93.88 195 SER A C 1
ATOM 1578 O O . SER A 1 195 ? 1.090 -0.006 -12.682 1.00 93.88 195 SER A O 1
ATOM 1580 N N . VAL A 1 196 ? 0.939 2.194 -13.076 1.00 94.69 196 VAL A N 1
ATOM 1581 C CA . VAL A 1 196 ? 0.798 2.580 -11.668 1.00 94.69 196 VAL A CA 1
ATOM 1582 C C . VAL A 1 196 ? -0.479 3.383 -11.452 1.00 94.69 196 VAL A C 1
ATOM 1584 O O . VAL A 1 196 ? -0.803 4.285 -12.218 1.00 94.69 196 VAL A O 1
ATOM 1587 N N . TYR A 1 197 ? -1.166 3.056 -10.363 1.00 95.75 197 TYR A N 1
ATOM 1588 C CA . TYR A 1 197 ? -2.431 3.630 -9.928 1.00 95.75 197 TYR A CA 1
ATOM 1589 C C . TYR A 1 197 ? -2.345 4.045 -8.462 1.00 95.75 197 TYR A C 1
ATOM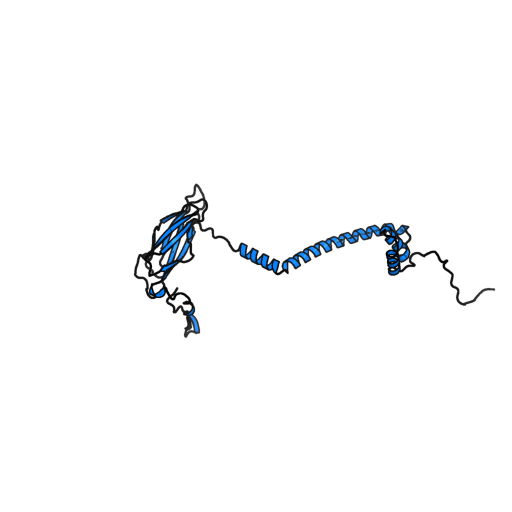 1591 O O . TYR A 1 197 ? -1.465 3.598 -7.714 1.00 95.75 197 TYR A O 1
ATOM 1599 N N . TRP A 1 198 ? -3.278 4.886 -8.027 1.00 96.44 198 TRP A N 1
ATOM 1600 C CA . TRP A 1 198 ? -3.416 5.241 -6.621 1.00 96.44 198 TRP A CA 1
ATOM 1601 C C . TRP A 1 198 ? -4.555 4.464 -5.979 1.00 96.44 198 TRP A C 1
ATOM 1603 O O . TRP A 1 198 ? -5.716 4.705 -6.282 1.00 96.44 198 TRP A O 1
ATOM 1613 N N . LEU A 1 199 ? -4.230 3.573 -5.048 1.00 97.00 199 LEU A N 1
ATOM 1614 C CA . LEU A 1 199 ? -5.207 2.986 -4.143 1.00 97.00 199 LEU A CA 1
ATOM 1615 C C . LEU A 1 199 ? -5.444 3.960 -2.986 1.00 97.00 199 LEU A C 1
ATOM 1617 O O . LEU A 1 199 ? -4.522 4.287 -2.237 1.00 97.00 199 LEU A O 1
ATOM 1621 N N . ASN A 1 200 ? -6.682 4.406 -2.834 1.00 96.31 200 ASN A N 1
ATOM 1622 C CA . ASN A 1 200 ? -7.100 5.268 -1.743 1.00 96.31 200 ASN A CA 1
ATOM 1623 C C . ASN A 1 200 ? -7.860 4.450 -0.705 1.00 96.31 200 ASN A C 1
ATOM 1625 O O . ASN A 1 200 ? -8.759 3.682 -1.046 1.00 96.31 200 ASN A O 1
ATOM 1629 N N . LEU A 1 201 ? -7.517 4.668 0.559 1.00 96.12 201 LEU A N 1
ATOM 1630 C CA . LEU A 1 201 ? -8.237 4.176 1.722 1.00 96.12 201 LEU A CA 1
ATOM 1631 C C . LEU A 1 201 ? -8.608 5.384 2.583 1.00 96.12 201 LEU A C 1
ATOM 1633 O O . LEU A 1 201 ? -7.732 6.086 3.086 1.00 96.12 201 LEU A O 1
ATOM 1637 N N . GLN A 1 202 ? -9.902 5.659 2.698 1.00 95.56 202 GLN A N 1
ATOM 1638 C CA . GLN A 1 202 ? -10.452 6.766 3.470 1.00 95.56 202 GLN A CA 1
ATOM 1639 C C . GLN A 1 202 ? -11.138 6.236 4.719 1.00 95.56 202 GLN A C 1
ATOM 1641 O O . GLN A 1 202 ? -12.099 5.471 4.630 1.00 95.56 202 GLN A O 1
ATOM 1646 N N . ASP A 1 203 ? -10.709 6.743 5.863 1.00 93.94 203 ASP A N 1
ATOM 1647 C CA . ASP A 1 203 ? -11.314 6.429 7.146 1.00 93.94 203 ASP A CA 1
ATOM 1648 C C . ASP A 1 203 ? -12.488 7.367 7.391 1.00 93.94 203 ASP A C 1
ATOM 1650 O O . ASP A 1 203 ? -12.427 8.564 7.095 1.00 93.94 203 ASP A O 1
ATOM 1654 N N . ILE A 1 204 ? -13.550 6.824 7.972 1.00 94.38 204 ILE A N 1
ATOM 1655 C CA . ILE A 1 204 ? -14.748 7.558 8.358 1.00 94.38 204 ILE A CA 1
ATOM 1656 C C . ILE A 1 204 ? -14.906 7.375 9.869 1.00 94.38 204 ILE A C 1
ATOM 1658 O O . ILE A 1 204 ? -15.313 6.293 10.313 1.00 94.38 204 ILE A O 1
ATOM 1662 N N . PRO A 1 205 ? -14.546 8.388 10.678 1.00 92.88 205 PRO A N 1
ATOM 1663 C CA . PRO A 1 205 ? -14.654 8.294 12.125 1.00 92.88 205 PRO A CA 1
ATOM 1664 C C . PRO A 1 205 ? -16.118 8.144 12.564 1.00 92.88 205 PRO A C 1
ATOM 1666 O O . PRO A 1 205 ? -17.034 8.547 11.839 1.00 92.88 205 PRO A O 1
ATOM 1669 N N . PRO A 1 206 ? -16.366 7.580 13.759 1.00 91.44 206 PRO A N 1
ATOM 1670 C CA . PRO A 1 206 ? -17.709 7.537 14.318 1.00 91.44 206 PRO A CA 1
ATOM 1671 C C . PRO A 1 206 ? -18.264 8.952 14.512 1.00 91.44 206 PRO A C 1
ATOM 1673 O O . PRO A 1 206 ? -17.519 9.903 14.760 1.00 91.44 206 PRO A O 1
ATOM 1676 N N . ALA A 1 207 ? -19.589 9.079 14.437 1.00 90.69 207 ALA A N 1
ATOM 1677 C CA . ALA A 1 207 ? -20.265 10.348 14.672 1.00 90.69 207 ALA A CA 1
ATOM 1678 C C . ALA A 1 207 ? -19.945 10.889 16.075 1.00 90.69 207 ALA A C 1
ATOM 1680 O O . ALA A 1 207 ? -19.985 10.153 17.067 1.00 90.69 207 ALA A O 1
ATOM 1681 N N . LEU A 1 208 ? -19.643 12.185 16.155 1.00 91.31 208 LEU A N 1
ATOM 1682 C CA . LEU A 1 208 ? -19.403 12.861 17.424 1.00 91.31 208 LEU A CA 1
ATOM 1683 C C . LEU A 1 208 ? -20.715 13.013 18.198 1.00 91.31 208 LEU A C 1
ATOM 1685 O O . LEU A 1 208 ? -21.750 13.368 17.634 1.00 91.31 208 LEU A O 1
ATOM 1689 N N . LYS A 1 209 ? -20.663 12.781 19.511 1.00 88.81 209 LYS A N 1
ATOM 1690 C CA . LYS A 1 209 ? -21.750 13.143 20.424 1.00 88.81 209 LYS A CA 1
ATOM 1691 C C . LYS A 1 209 ? -21.469 14.548 20.962 1.00 88.81 209 LYS A C 1
ATOM 1693 O O . LYS A 1 209 ? -20.671 14.696 21.880 1.00 88.81 209 LYS A O 1
ATOM 1698 N N . GLY A 1 210 ? -22.107 15.562 20.377 1.00 91.31 210 GLY A N 1
ATOM 1699 C CA . GLY A 1 210 ? -21.919 16.973 20.738 1.00 91.31 210 GLY A CA 1
ATOM 1700 C C . GLY A 1 210 ? -20.836 17.682 19.917 1.00 91.31 210 GLY A C 1
ATOM 1701 O O . GLY A 1 210 ? -20.435 17.210 18.853 1.00 91.31 210 GLY A O 1
ATOM 1702 N N . SER A 1 211 ? -20.382 18.837 20.402 1.00 91.25 211 SER A N 1
ATOM 1703 C CA . SER A 1 211 ? -19.376 19.658 19.721 1.00 91.25 211 SER A CA 1
ATOM 1704 C C . SER A 1 211 ? -17.975 19.068 19.881 1.00 91.25 211 SER A C 1
ATOM 1706 O O . SER A 1 211 ? -17.527 18.798 20.994 1.00 91.25 211 SER A O 1
ATOM 1708 N N . GLY A 1 212 ? -17.257 18.906 18.773 1.00 90.25 212 GLY A N 1
ATOM 1709 C CA . GLY A 1 212 ? -15.883 18.418 18.769 1.00 90.25 212 GLY A CA 1
ATOM 1710 C C . GLY A 1 212 ? -15.286 18.403 17.365 1.00 90.25 212 GLY A C 1
ATOM 1711 O O . GLY A 1 212 ? -15.950 18.761 16.394 1.00 90.25 212 GLY A O 1
ATOM 1712 N N . ILE A 1 213 ? -14.029 17.974 17.262 1.00 89.50 213 ILE A N 1
ATOM 1713 C CA . ILE A 1 213 ? -13.316 17.840 15.988 1.00 89.50 213 ILE A CA 1
ATOM 1714 C C . ILE A 1 213 ? -13.196 16.355 15.655 1.00 89.50 213 ILE A C 1
ATOM 1716 O O . ILE A 1 213 ? -12.635 15.578 16.428 1.00 89.50 213 ILE A O 1
ATOM 1720 N N . ALA A 1 214 ? -13.716 15.964 14.493 1.00 87.62 214 ALA A N 1
ATOM 1721 C CA . ALA A 1 214 ? -13.528 14.633 13.936 1.00 87.62 214 ALA A CA 1
ATOM 1722 C C . ALA A 1 214 ? -12.365 14.676 12.942 1.00 87.62 214 ALA A C 1
ATOM 1724 O O . ALA A 1 214 ? -12.361 15.492 12.022 1.00 87.62 214 ALA A O 1
ATOM 1725 N N . ILE A 1 215 ? -11.384 13.795 13.125 1.00 88.50 215 ILE A N 1
ATOM 1726 C CA . ILE A 1 215 ? -10.243 13.662 12.219 1.00 88.50 215 ILE A CA 1
ATOM 1727 C C . ILE A 1 215 ? -10.467 12.419 11.363 1.00 88.50 215 ILE A C 1
ATOM 1729 O O . ILE A 1 215 ? -10.658 11.324 11.891 1.00 88.50 215 ILE A O 1
ATOM 1733 N N . ALA A 1 216 ? -10.447 12.606 10.047 1.00 90.12 216 ALA A N 1
ATOM 1734 C CA . ALA A 1 216 ? -10.539 11.542 9.059 1.00 90.12 216 ALA A CA 1
ATOM 1735 C C . ALA A 1 216 ? -9.216 11.462 8.292 1.00 90.12 216 ALA A C 1
ATOM 1737 O O . ALA A 1 216 ? -8.737 12.471 7.771 1.00 90.12 216 ALA A O 1
ATOM 1738 N N . LEU A 1 217 ? -8.622 10.272 8.225 1.00 91.25 217 LEU A N 1
ATOM 1739 C CA . LEU A 1 217 ? -7.361 10.041 7.528 1.00 91.25 217 LEU A CA 1
ATOM 1740 C C . LEU A 1 217 ? -7.630 9.447 6.147 1.00 91.25 217 LEU A C 1
ATOM 1742 O O . LEU A 1 217 ? -8.478 8.570 5.993 1.00 91.25 217 LEU A O 1
ATOM 1746 N N . ARG A 1 218 ? -6.898 9.930 5.141 1.00 93.69 218 ARG A N 1
ATOM 1747 C CA . ARG A 1 218 ? -6.861 9.325 3.809 1.00 93.69 218 ARG A CA 1
ATOM 1748 C C . ARG A 1 218 ? -5.460 8.811 3.538 1.00 93.69 218 ARG A C 1
ATOM 1750 O O . ARG A 1 218 ? -4.523 9.597 3.414 1.00 93.69 218 ARG A O 1
ATOM 1757 N N . THR A 1 219 ? -5.340 7.501 3.398 1.00 93.75 219 THR A N 1
ATOM 1758 C CA . THR A 1 219 ? -4.095 6.838 3.025 1.00 93.75 219 THR A CA 1
ATOM 1759 C C . THR A 1 219 ? -4.089 6.607 1.520 1.00 93.75 219 THR A C 1
ATOM 1761 O O . THR A 1 219 ? -5.021 6.026 0.968 1.00 93.75 219 THR A O 1
ATOM 1764 N N . LYS A 1 220 ? -3.034 7.073 0.850 1.00 95.19 220 LYS A N 1
ATOM 1765 C CA . LYS A 1 220 ? -2.859 6.956 -0.599 1.00 95.19 220 LYS A CA 1
ATOM 1766 C C . LYS A 1 220 ? -1.638 6.086 -0.894 1.00 95.19 220 LYS A C 1
ATOM 1768 O O . LYS A 1 220 ? -0.512 6.462 -0.577 1.00 95.19 220 LYS A O 1
ATOM 1773 N N . LEU A 1 221 ? -1.878 4.908 -1.462 1.00 95.19 221 LEU A N 1
ATOM 1774 C CA . LEU A 1 221 ? -0.899 3.841 -1.679 1.00 95.19 221 LEU A CA 1
ATOM 1775 C C . LEU A 1 221 ? -0.715 3.594 -3.176 1.00 95.19 221 LEU A C 1
ATOM 1777 O O . LEU A 1 221 ? -1.646 3.770 -3.960 1.00 95.19 221 LEU A O 1
ATOM 1781 N N . LYS A 1 222 ? 0.477 3.157 -3.586 1.00 96.31 222 LYS A N 1
ATOM 1782 C CA . LYS A 1 222 ? 0.714 2.782 -4.987 1.00 96.31 222 LYS A CA 1
ATOM 1783 C C . LYS A 1 222 ? 0.178 1.377 -5.260 1.00 96.31 222 LYS A C 1
ATOM 1785 O O . LYS A 1 222 ? 0.543 0.433 -4.556 1.00 96.31 222 LYS A O 1
ATOM 1790 N N . LEU A 1 223 ? -0.633 1.246 -6.303 1.00 96.81 223 LEU A N 1
ATOM 1791 C CA . LEU A 1 223 ? -1.069 -0.022 -6.880 1.00 96.81 223 LEU A CA 1
ATOM 1792 C C . LEU A 1 223 ? -0.393 -0.189 -8.241 1.00 96.81 223 LEU A C 1
ATOM 1794 O O . LEU A 1 223 ? -0.643 0.586 -9.158 1.00 96.81 223 LEU A O 1
ATOM 1798 N N . PHE A 1 224 ? 0.473 -1.185 -8.367 1.00 95.94 224 PHE A N 1
ATOM 1799 C CA . PHE A 1 224 ? 1.154 -1.505 -9.616 1.00 95.94 224 PHE A CA 1
ATOM 1800 C C . PHE A 1 224 ? 0.396 -2.600 -10.351 1.00 95.94 224 PHE A C 1
ATOM 1802 O O . PHE A 1 224 ? 0.078 -3.622 -9.753 1.00 95.94 224 PHE A O 1
ATOM 1809 N N . TYR A 1 225 ? 0.158 -2.420 -11.642 1.00 95.56 225 TYR A N 1
ATOM 1810 C CA . TYR A 1 225 ? -0.223 -3.497 -12.541 1.00 95.56 225 TYR A CA 1
ATOM 1811 C C . TYR A 1 225 ? 1.027 -4.036 -13.231 1.00 95.56 225 TYR A C 1
ATOM 1813 O O . TYR A 1 225 ? 1.743 -3.285 -13.898 1.00 95.56 225 TYR A O 1
ATOM 1821 N N . ARG A 1 226 ? 1.281 -5.338 -13.067 1.00 95.44 226 ARG A N 1
ATOM 1822 C CA . ARG A 1 226 ? 2.378 -6.043 -13.731 1.00 95.44 226 ARG A CA 1
ATOM 1823 C C . ARG A 1 226 ? 1.816 -7.057 -14.727 1.00 95.44 226 ARG A C 1
ATOM 1825 O O . ARG A 1 226 ? 1.298 -8.081 -14.277 1.00 95.44 226 ARG A O 1
ATOM 1832 N N . PRO A 1 227 ? 1.951 -6.817 -16.042 1.00 94.75 227 PRO A N 1
ATOM 1833 C CA . PRO A 1 227 ? 1.579 -7.776 -17.077 1.00 94.75 227 PRO A CA 1
ATOM 1834 C C . PRO A 1 227 ? 2.255 -9.133 -16.893 1.00 94.75 227 PRO A C 1
ATOM 1836 O O . PRO A 1 227 ? 3.362 -9.212 -16.356 1.00 94.75 227 PRO A O 1
ATOM 1839 N N . GLU A 1 228 ? 1.623 -10.193 -17.401 1.00 92.88 228 GLU A N 1
ATOM 1840 C CA . GLU A 1 228 ? 2.145 -11.563 -17.309 1.00 92.88 228 GLU A CA 1
ATOM 1841 C C . GLU A 1 228 ? 3.575 -11.685 -17.864 1.00 92.88 228 GLU A C 1
ATOM 1843 O O . GLU A 1 228 ? 4.439 -12.294 -17.230 1.00 92.88 228 GLU A O 1
ATOM 1848 N N . ALA A 1 229 ? 3.849 -10.999 -18.980 1.00 92.38 229 ALA A N 1
ATOM 1849 C CA . ALA A 1 229 ? 5.157 -10.963 -19.631 1.00 92.38 229 ALA A CA 1
ATOM 1850 C C . ALA A 1 229 ? 6.290 -10.437 -18.728 1.00 92.38 229 ALA A C 1
ATOM 1852 O O . ALA A 1 229 ? 7.447 -10.778 -18.943 1.00 92.38 229 ALA A O 1
ATOM 1853 N N . LEU A 1 230 ? 5.975 -9.639 -17.701 1.00 92.12 230 LEU A N 1
ATOM 1854 C CA . LEU A 1 230 ? 6.958 -8.967 -16.846 1.00 92.12 230 LEU A CA 1
ATOM 1855 C C . LEU A 1 230 ? 7.081 -9.584 -15.445 1.00 92.12 230 LEU A C 1
ATOM 1857 O O . LEU A 1 230 ? 7.835 -9.069 -14.615 1.00 92.12 230 LEU A O 1
ATOM 1861 N N . LEU A 1 231 ? 6.354 -10.671 -15.151 1.00 89.81 231 LEU A N 1
ATOM 1862 C CA . LEU A 1 231 ? 6.281 -11.264 -13.808 1.00 89.81 231 LEU A CA 1
ATOM 1863 C C . LEU A 1 231 ? 7.607 -11.854 -13.310 1.00 89.81 231 LEU A C 1
ATOM 1865 O O . LEU A 1 231 ? 7.861 -11.799 -12.105 1.00 89.81 231 LEU A O 1
ATOM 1869 N N . LYS A 1 232 ? 8.420 -12.432 -14.203 1.00 84.75 232 LYS A N 1
ATOM 1870 C CA . LYS A 1 232 ? 9.631 -13.190 -13.837 1.00 84.75 232 LYS A CA 1
ATOM 1871 C C . LYS A 1 232 ? 10.856 -12.294 -13.616 1.00 84.75 232 LYS A C 1
ATOM 1873 O O . LYS A 1 232 ? 11.575 -12.497 -12.642 1.00 84.75 232 LYS A O 1
ATOM 1878 N N . ASP A 1 233 ? 11.018 -11.250 -14.426 1.00 84.38 233 ASP A N 1
ATOM 1879 C CA . ASP A 1 233 ? 12.295 -10.527 -14.556 1.00 84.38 233 ASP A CA 1
ATOM 1880 C C . ASP A 1 233 ? 12.338 -9.174 -13.825 1.00 84.38 233 ASP A C 1
ATOM 1882 O O . ASP A 1 233 ? 13.122 -8.287 -14.152 1.00 84.38 233 ASP A O 1
ATOM 1886 N N . ARG A 1 234 ? 11.509 -8.983 -12.787 1.00 90.62 234 ARG A N 1
ATOM 1887 C CA . ARG A 1 234 ? 11.493 -7.710 -12.040 1.00 90.62 234 ARG A CA 1
ATOM 1888 C C . ARG A 1 234 ? 12.781 -7.465 -11.250 1.00 90.62 234 ARG A C 1
ATOM 1890 O O . ARG A 1 234 ? 13.154 -6.313 -11.033 1.00 90.62 234 ARG A O 1
ATOM 1897 N N . LYS A 1 235 ? 13.395 -8.515 -10.701 1.00 91.31 235 LYS A N 1
ATOM 1898 C CA . LYS A 1 235 ? 14.521 -8.378 -9.766 1.00 91.31 235 LYS A CA 1
ATOM 1899 C C . LYS A 1 235 ? 15.778 -7.959 -10.532 1.00 91.31 235 LYS A C 1
ATOM 1901 O O . LYS A 1 235 ? 16.184 -8.670 -11.437 1.00 91.31 235 LYS A O 1
ATOM 1906 N N . GLY A 1 236 ? 16.400 -6.849 -10.133 1.00 89.50 236 GLY A N 1
ATOM 1907 C CA . GLY A 1 236 ? 17.587 -6.321 -10.815 1.00 89.50 236 GLY A CA 1
ATOM 1908 C C . GLY A 1 236 ? 17.262 -5.477 -12.047 1.00 89.50 236 GLY A C 1
ATOM 1909 O O . GLY A 1 236 ? 18.174 -4.986 -12.699 1.00 89.50 236 GLY A O 1
ATOM 1910 N N . ALA A 1 237 ? 15.978 -5.240 -12.343 1.00 90.88 237 ALA A N 1
ATOM 1911 C CA . ALA A 1 237 ? 15.567 -4.351 -13.425 1.00 90.88 237 ALA A CA 1
ATOM 1912 C C . ALA A 1 237 ? 16.175 -2.944 -13.295 1.00 90.88 237 ALA A C 1
ATOM 1914 O O . ALA A 1 237 ? 16.423 -2.281 -14.292 1.00 90.88 237 ALA A O 1
ATOM 1915 N N . GLU A 1 238 ? 16.468 -2.496 -12.075 1.00 92.25 238 GLU A N 1
ATOM 1916 C CA . GLU A 1 238 ? 17.124 -1.219 -11.807 1.00 92.25 238 GLU A CA 1
ATOM 1917 C C . GLU A 1 238 ? 18.494 -1.078 -12.501 1.00 92.25 238 GLU A C 1
ATOM 1919 O O . GLU A 1 238 ? 18.898 0.041 -12.814 1.00 92.25 238 GLU A O 1
ATOM 1924 N N . GLU A 1 239 ? 19.188 -2.184 -12.797 1.00 91.25 239 GLU A N 1
ATOM 1925 C CA . GLU A 1 239 ? 20.467 -2.188 -13.528 1.00 91.25 239 GLU A CA 1
ATOM 1926 C C . GLU A 1 239 ? 20.307 -1.771 -14.999 1.00 91.25 239 GLU A C 1
ATOM 1928 O O . GLU A 1 239 ? 21.251 -1.283 -15.615 1.00 91.25 239 GLU A O 1
ATOM 1933 N N . GLY A 1 240 ? 19.102 -1.913 -15.561 1.00 88.44 240 GLY A N 1
ATOM 1934 C CA . GLY A 1 240 ? 18.781 -1.515 -16.932 1.00 88.44 240 GLY A CA 1
ATOM 1935 C C . GLY A 1 240 ? 18.482 -0.023 -17.107 1.00 88.44 240 GLY A C 1
ATOM 1936 O O . GLY A 1 240 ? 18.108 0.399 -18.205 1.00 88.44 240 GLY A O 1
ATOM 1937 N N . ILE A 1 241 ? 18.598 0.783 -16.046 1.00 93.56 241 ILE A N 1
ATOM 1938 C CA . ILE A 1 241 ? 18.432 2.238 -16.114 1.00 93.56 241 ILE A CA 1
ATOM 1939 C C . ILE A 1 241 ? 19.675 2.848 -16.770 1.00 93.56 241 ILE A C 1
ATOM 1941 O O . ILE A 1 241 ? 20.804 2.588 -16.358 1.00 93.56 241 ILE A O 1
ATOM 1945 N N . SER A 1 242 ? 19.471 3.695 -17.780 1.00 91.12 242 SER A N 1
ATOM 1946 C CA . SER A 1 242 ? 20.564 4.299 -18.544 1.00 91.12 242 SER A CA 1
ATOM 1947 C C . SER A 1 242 ? 20.778 5.768 -18.191 1.00 91.12 242 SER A C 1
ATOM 1949 O O . SER A 1 242 ? 19.841 6.526 -17.933 1.00 91.12 242 SER A O 1
ATOM 1951 N N . LEU A 1 243 ? 22.044 6.184 -18.204 1.00 93.50 243 LEU A N 1
ATOM 1952 C CA . LEU A 1 243 ? 22.441 7.583 -18.112 1.00 93.50 243 LEU A CA 1
ATOM 1953 C C . LEU A 1 243 ? 22.756 8.088 -19.522 1.00 93.50 243 LEU A C 1
ATOM 1955 O O . LEU A 1 243 ? 23.672 7.588 -20.168 1.00 93.50 243 LEU A O 1
ATOM 1959 N N . GLN A 1 244 ? 21.991 9.060 -20.010 1.00 92.19 244 GLN A N 1
ATOM 1960 C CA . GLN A 1 244 ? 22.127 9.579 -21.370 1.00 92.19 244 GLN A CA 1
ATOM 1961 C C . GLN A 1 244 ? 22.572 11.038 -21.330 1.00 92.19 244 GLN A C 1
ATOM 1963 O O . GLN A 1 244 ? 21.935 11.867 -20.681 1.00 92.19 244 GLN A O 1
ATOM 1968 N N . VAL A 1 245 ? 23.658 11.363 -22.032 1.00 92.06 245 VAL A N 1
ATOM 1969 C CA . VAL A 1 245 ? 24.105 12.749 -22.217 1.00 92.06 245 VAL A CA 1
ATOM 1970 C C . VAL A 1 245 ? 23.450 13.286 -23.483 1.00 92.06 245 VAL A C 1
ATOM 1972 O O . VAL A 1 245 ? 23.643 12.743 -24.570 1.00 92.06 245 VAL A O 1
ATOM 1975 N N . ARG A 1 246 ? 22.634 14.329 -23.343 1.00 90.62 246 ARG A N 1
ATOM 1976 C CA . ARG A 1 246 ? 21.994 14.993 -24.478 1.00 90.62 246 ARG A CA 1
ATOM 1977 C C . ARG A 1 246 ? 22.985 15.911 -25.208 1.00 90.62 246 ARG A C 1
ATOM 1979 O O . ARG A 1 246 ? 23.937 16.388 -24.593 1.00 90.62 246 ARG A O 1
ATOM 1986 N N . PRO A 1 247 ? 22.738 16.229 -26.495 1.00 89.25 247 PRO A N 1
ATOM 1987 C CA . PRO A 1 247 ? 23.577 17.156 -27.265 1.00 89.25 247 PRO A CA 1
ATOM 1988 C C . PRO A 1 247 ? 23.702 18.563 -26.656 1.00 89.25 247 PRO A C 1
ATOM 1990 O O . PRO A 1 247 ? 24.638 19.287 -26.967 1.00 89.25 247 PRO A O 1
ATOM 1993 N N . ASP A 1 248 ? 22.772 18.945 -25.777 1.00 90.94 248 ASP A N 1
ATOM 1994 C CA . ASP A 1 248 ? 22.781 20.205 -25.025 1.00 90.94 248 ASP A CA 1
ATOM 1995 C C . ASP A 1 248 ? 23.661 20.165 -23.755 1.00 90.94 248 ASP A C 1
ATOM 1997 O O . ASP A 1 248 ? 23.648 21.106 -22.963 1.00 90.94 248 ASP A O 1
ATOM 2001 N N . GLY A 1 249 ? 24.406 19.074 -23.539 1.00 91.50 249 GLY A N 1
ATOM 2002 C CA . GLY A 1 249 ? 25.292 18.877 -22.391 1.00 91.50 249 GLY A CA 1
ATOM 2003 C C . GLY A 1 249 ? 24.588 18.423 -21.108 1.00 91.50 249 GLY A C 1
ATOM 2004 O O . GLY A 1 249 ? 25.256 18.234 -20.092 1.00 91.50 249 GLY A O 1
ATOM 2005 N N . ARG A 1 250 ? 23.259 18.224 -21.113 1.00 93.38 250 ARG A N 1
ATOM 2006 C CA . ARG A 1 250 ? 22.531 17.731 -19.934 1.00 93.38 250 ARG A CA 1
ATOM 2007 C C . ARG A 1 250 ? 22.612 16.216 -19.820 1.00 93.38 250 ARG A C 1
ATOM 2009 O O . ARG A 1 250 ? 22.326 15.486 -20.766 1.00 93.38 250 ARG A O 1
ATOM 2016 N N . THR A 1 251 ? 22.890 15.748 -18.612 1.00 93.44 251 THR A N 1
ATOM 2017 C CA . THR A 1 251 ? 22.819 14.330 -18.262 1.00 93.44 251 THR A CA 1
ATOM 2018 C C . THR A 1 251 ? 21.415 13.986 -17.772 1.00 93.44 251 THR A C 1
ATOM 2020 O O . THR A 1 251 ? 20.916 14.594 -16.825 1.00 93.44 251 THR A O 1
ATOM 2023 N N . MET A 1 252 ? 20.772 13.003 -18.398 1.00 93.56 252 MET A N 1
ATOM 2024 C CA . MET A 1 252 ? 19.448 12.512 -18.026 1.00 93.56 252 MET A CA 1
ATOM 2025 C C . MET A 1 252 ? 19.509 11.069 -17.548 1.00 93.56 252 MET A C 1
ATOM 2027 O O . MET A 1 252 ? 20.106 10.216 -18.200 1.00 93.56 252 MET A O 1
ATOM 2031 N N . LEU A 1 253 ? 18.831 10.796 -16.435 1.00 93.88 253 LEU A N 1
ATOM 2032 C CA . LEU A 1 253 ? 18.529 9.436 -16.014 1.00 93.88 253 LEU A CA 1
ATOM 2033 C C . LEU A 1 253 ? 17.272 8.974 -16.757 1.00 93.88 253 LEU A C 1
ATOM 2035 O O . LEU A 1 253 ? 16.199 9.551 -16.573 1.00 93.88 253 LEU A O 1
ATOM 2039 N N . VAL A 1 254 ? 17.412 7.973 -17.621 1.00 93.38 254 VAL A N 1
ATOM 2040 C CA . VAL A 1 254 ? 16.330 7.461 -18.463 1.00 93.38 254 VAL A CA 1
ATOM 2041 C C . VAL A 1 254 ? 16.004 6.038 -18.039 1.00 93.38 254 VAL A C 1
ATOM 2043 O O . VAL A 1 254 ? 16.845 5.140 -18.093 1.00 93.38 254 VAL A O 1
ATOM 2046 N N . ASN A 1 255 ? 14.755 5.824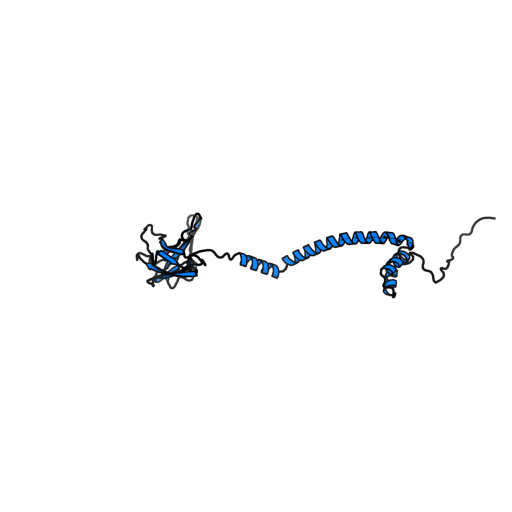 -17.632 1.00 93.06 255 ASN A N 1
ATOM 2047 C CA . ASN A 1 255 ? 14.249 4.482 -17.406 1.00 93.06 255 ASN A CA 1
ATOM 2048 C C . ASN A 1 255 ? 13.964 3.815 -18.759 1.00 93.06 255 ASN A C 1
ATOM 2050 O O . ASN A 1 255 ? 12.919 4.039 -19.365 1.00 93.06 255 ASN A O 1
ATOM 2054 N N . THR A 1 256 ? 14.926 3.029 -19.236 1.00 90.88 256 THR A N 1
ATOM 2055 C CA . THR A 1 256 ? 14.834 2.204 -20.450 1.00 90.88 256 THR A CA 1
ATOM 2056 C C . THR A 1 256 ? 14.221 0.826 -20.191 1.00 90.88 256 THR A C 1
ATOM 2058 O O . THR A 1 256 ? 14.201 -0.014 -21.085 1.00 90.88 256 THR A O 1
ATOM 2061 N N . THR A 1 257 ? 13.722 0.583 -18.977 1.00 92.38 257 THR A N 1
ATOM 2062 C CA . THR A 1 257 ? 13.137 -0.697 -18.566 1.00 92.38 257 THR A CA 1
ATOM 2063 C C . THR A 1 257 ? 11.610 -0.634 -18.572 1.00 92.38 257 THR A C 1
ATOM 2065 O O . THR A 1 257 ? 11.039 0.448 -18.420 1.00 92.38 257 THR A O 1
ATOM 2068 N N . PRO A 1 258 ? 10.915 -1.777 -18.705 1.00 92.62 258 PRO A N 1
ATOM 2069 C CA . PRO A 1 258 ? 9.454 -1.812 -18.695 1.00 92.62 258 PRO A CA 1
ATOM 2070 C C . PRO A 1 258 ? 8.849 -1.691 -17.281 1.00 92.62 258 PRO A C 1
ATOM 2072 O O . PRO A 1 258 ? 7.646 -1.882 -17.113 1.00 92.62 258 PRO A O 1
ATOM 2075 N N . TYR A 1 259 ? 9.653 -1.398 -16.256 1.00 92.06 259 TYR A N 1
ATOM 2076 C CA . TYR A 1 259 ? 9.255 -1.389 -14.846 1.00 92.06 259 TYR A CA 1
ATOM 2077 C C . TYR A 1 259 ? 9.143 0.037 -14.291 1.00 92.06 259 TYR A C 1
ATOM 2079 O O . TYR A 1 259 ? 9.860 0.928 -14.742 1.00 92.06 259 TYR A O 1
ATOM 2087 N N . THR A 1 260 ? 8.254 0.260 -13.315 1.00 84.94 260 THR A N 1
ATOM 2088 C CA . THR A 1 260 ? 8.011 1.581 -12.684 1.00 84.94 260 THR A CA 1
ATOM 2089 C C . THR A 1 260 ? 8.577 1.683 -11.265 1.00 84.94 260 THR A C 1
ATOM 2091 O O . THR A 1 260 ? 8.657 0.655 -10.550 1.00 84.94 260 THR A O 1
#